Protein AF-A0A439JSC9-F1 (afdb_monomer)

Mean predicted aligned error: 15.05 Å

Solvent-accessible surface area (backbone atoms only — not comparable to full-atom values): 12374 Å² total; per-residue (Å²): 131,92,82,65,60,93,61,86,60,67,57,72,60,51,51,52,53,50,50,54,49,50,68,74,64,67,55,73,53,54,88,53,59,63,66,48,77,46,79,46,92,57,38,80,46,77,46,72,47,80,39,59,74,68,88,89,55,82,79,89,65,87,84,79,78,73,90,64,83,81,71,81,79,55,61,23,58,53,51,31,50,52,48,55,58,56,64,68,70,52,79,91,66,95,56,58,34,71,45,78,46,70,46,87,77,78,74,57,86,44,43,69,64,46,53,51,30,49,48,25,15,32,48,11,47,77,43,78,46,76,47,72,47,97,87,71,50,74,47,78,44,81,41,65,40,96,69,18,52,43,28,44,94,93,54,69,35,64,32,75,38,6,29,41,33,41,29,47,39,79,50,76,77,49,49,75,39,80,48,27,45,51,42,54,46,74,39,94,68,24,79,36,58,58,62,91,77,75,56,102,54,70,110

pLDDT: mean 78.58, std 15.67, range [31.52, 96.75]

Sequence (203 aa):
METYGQSSPNLGKLCKDIETWAAASQQDDPEVTPTKVFEVDDWKIEIGLIGGFKTDVLVERSIGGAMGDVRIVSAETKIREALKKKGSRYGAFTAPYVIVVVDCSDELTGGERNAESLLDAAFGTIVTEVTTYESGERSIADKRVDNGYFGHPDTPRHRNVSAAILLPKPHLWDLRTDRWQPLLLKNPWATHPAPDDLLPLPG

Radius of gyration: 22.83 Å; Cα contacts (8 Å, |Δi|>4): 290; chains: 1; bounding box: 50×57×62 Å

Foldseek 3Di:
DQDADPDDFPVVVVVVVVVVVCVVPDDQDQVDWDWDWDDTDRDTDIDTDGHHPDPPDDPPDDPDDDPDDPPVPLLLVVLLVQCVVVLVPDDQDPAAAEAEAEDPPLSQPFDPVVVLSPCCNAANNWDWDWDQDPVRDTDTDIDGDQNHQQGDPVDGHSLSHFKYKYQSHPDPVQCVDNRRPIDIGTRPNHPHHDDPVNDPGDD

Structure (mmCIF, N/CA/C/O backbone):
data_AF-A0A439JSC9-F1
#
_entry.id   AF-A0A439JSC9-F1
#
loop_
_atom_site.group_PDB
_atom_site.id
_atom_site.type_symbol
_atom_site.label_atom_id
_atom_site.label_alt_id
_atom_site.label_comp_id
_atom_site.label_asym_id
_atom_site.label_entity_id
_atom_site.label_seq_id
_atom_site.pdbx_PDB_ins_code
_atom_site.Cartn_x
_atom_site.Cartn_y
_atom_site.Cartn_z
_atom_site.occupancy
_atom_site.B_iso_or_equiv
_atom_site.auth_seq_id
_atom_site.auth_comp_id
_atom_site.auth_asym_id
_atom_site.auth_atom_id
_atom_site.pdbx_PDB_model_num
ATOM 1 N N . MET A 1 1 ? 2.232 5.049 42.972 1.00 46.12 1 MET A N 1
ATOM 2 C CA . MET A 1 1 ? 1.930 4.551 41.618 1.00 46.12 1 MET A CA 1
ATOM 3 C C . MET A 1 1 ? 0.646 3.757 41.760 1.00 46.12 1 MET A C 1
ATOM 5 O O . MET A 1 1 ? 0.671 2.719 42.410 1.00 46.12 1 MET A O 1
ATOM 9 N N . GLU A 1 2 ? -0.483 4.331 41.348 1.00 48.44 2 GLU A N 1
ATOM 10 C CA . GLU A 1 2 ? -1.792 3.679 41.481 1.00 48.44 2 GLU A CA 1
ATOM 11 C C . GLU A 1 2 ? -1.801 2.410 40.627 1.00 48.44 2 GLU A C 1
ATOM 13 O O . GLU A 1 2 ? -1.394 2.428 39.466 1.00 48.44 2 GLU A O 1
ATOM 18 N N . THR A 1 3 ? -2.147 1.289 41.249 1.00 53.09 3 THR A N 1
ATOM 19 C CA . THR A 1 3 ? -2.163 -0.032 40.618 1.00 53.09 3 THR A CA 1
ATOM 20 C C . THR A 1 3 ? -3.612 -0.333 40.267 1.00 53.09 3 THR A C 1
ATOM 22 O O . THR A 1 3 ? -4.436 -0.431 41.169 1.00 53.09 3 THR A O 1
ATOM 25 N N . TYR A 1 4 ? -3.914 -0.434 38.976 1.00 64.06 4 TYR A N 1
ATOM 26 C CA . TYR A 1 4 ? -5.252 -0.724 38.461 1.00 64.06 4 TYR A CA 1
ATOM 27 C C . TYR A 1 4 ? -5.302 -2.166 37.933 1.00 64.06 4 TYR A C 1
ATOM 29 O O . TYR A 1 4 ? -4.288 -2.677 37.449 1.00 64.06 4 TYR A O 1
ATOM 37 N N . GLY A 1 5 ? -6.465 -2.813 38.001 1.00 65.81 5 GLY A N 1
ATOM 38 C CA . GLY A 1 5 ? -6.734 -4.093 37.337 1.00 65.81 5 GLY A CA 1
ATOM 39 C C . GLY A 1 5 ? -6.170 -5.361 37.988 1.00 65.81 5 GLY A C 1
ATOM 40 O O . GLY A 1 5 ? -5.785 -6.296 37.288 1.00 65.81 5 GLY A O 1
ATOM 41 N N . GLN A 1 6 ? -6.140 -5.434 39.317 1.00 67.94 6 GLN A N 1
ATOM 42 C CA . GLN A 1 6 ? -5.809 -6.642 40.080 1.00 67.94 6 GLN A CA 1
ATOM 43 C C . GLN A 1 6 ? -6.874 -7.746 39.977 1.00 67.94 6 GLN A C 1
ATOM 45 O O . GLN A 1 6 ? -6.563 -8.916 40.201 1.00 67.94 6 GLN A O 1
ATOM 50 N N . SER A 1 7 ? -8.117 -7.407 39.624 1.00 72.81 7 SER A N 1
ATOM 51 C CA . SER A 1 7 ? -9.201 -8.375 39.404 1.00 72.81 7 SER A CA 1
ATOM 52 C C . SER A 1 7 ? -10.119 -7.932 38.269 1.00 72.81 7 SER A C 1
ATOM 54 O O . SER A 1 7 ? -10.238 -6.742 38.032 1.00 72.81 7 SER A O 1
ATOM 56 N N . SER A 1 8 ? -10.765 -8.848 37.542 1.00 71.12 8 SER A N 1
ATOM 57 C CA . SER A 1 8 ? -11.719 -8.454 36.493 1.00 71.12 8 SER A CA 1
ATOM 58 C C . SER A 1 8 ? -12.959 -7.779 37.105 1.00 71.12 8 SER A C 1
ATOM 60 O O . SER A 1 8 ? -13.524 -8.341 38.048 1.00 71.12 8 SER A O 1
ATOM 62 N N . PRO A 1 9 ? -13.421 -6.631 36.569 1.00 78.31 9 PRO A N 1
ATOM 63 C CA . PRO A 1 9 ? -14.577 -5.929 37.112 1.00 78.31 9 PRO A CA 1
ATOM 64 C C . PRO A 1 9 ? -15.861 -6.703 36.801 1.00 78.31 9 PRO A C 1
ATOM 66 O O . PRO A 1 9 ? -15.888 -7.585 35.933 1.00 78.31 9 PRO A O 1
ATOM 69 N N . ASN A 1 10 ? -16.966 -6.354 37.463 1.00 82.88 10 ASN A N 1
ATOM 70 C CA . ASN A 1 10 ? -18.270 -6.919 37.111 1.00 82.88 10 ASN A CA 1
ATOM 71 C C . ASN A 1 10 ? -18.697 -6.473 35.698 1.00 82.88 10 ASN A C 1
ATOM 73 O O . ASN A 1 10 ? -19.305 -5.416 35.514 1.00 82.88 10 ASN A O 1
ATOM 77 N N . LEU A 1 11 ? -18.402 -7.318 34.708 1.00 78.50 11 LEU A N 1
ATOM 78 C CA . LEU A 1 11 ? -18.643 -7.042 33.291 1.00 78.50 11 LEU A CA 1
ATOM 79 C C . LEU A 1 11 ? -20.115 -6.758 32.988 1.00 78.50 11 LEU A C 1
ATOM 81 O O . LEU A 1 11 ? -20.407 -5.861 32.211 1.00 78.50 11 LEU A O 1
ATOM 85 N N . GLY A 1 12 ? -21.049 -7.469 33.627 1.00 78.94 12 GLY A N 1
ATOM 86 C CA . GLY A 1 12 ? -22.479 -7.262 33.388 1.00 78.94 12 GLY A CA 1
ATOM 87 C C . GLY A 1 12 ? -22.946 -5.866 33.803 1.00 78.94 12 GLY A C 1
ATOM 88 O O . GLY A 1 12 ? -23.720 -5.231 33.088 1.00 78.94 12 GLY A O 1
ATOM 89 N N . LYS A 1 13 ? -22.441 -5.362 34.935 1.00 82.44 13 LYS A N 1
ATOM 90 C CA . LYS A 1 13 ? -22.722 -3.995 35.392 1.00 82.44 13 LYS A CA 1
ATOM 91 C C . LYS A 1 13 ? -22.062 -2.961 34.479 1.00 82.44 13 LYS A C 1
ATOM 93 O O . LYS A 1 13 ? -22.735 -2.040 34.031 1.00 82.44 13 LYS A O 1
ATOM 98 N N . LEU A 1 14 ? -20.780 -3.155 34.165 1.00 81.12 14 LEU A N 1
ATOM 99 C CA . LEU A 1 14 ? -20.022 -2.260 33.293 1.00 81.12 14 LEU A CA 1
ATOM 100 C C . LEU A 1 14 ? -20.666 -2.147 31.901 1.00 81.12 14 LEU A C 1
ATOM 102 O O . LEU A 1 14 ? -20.919 -1.039 31.446 1.00 81.12 14 LEU A O 1
ATOM 106 N N . CYS A 1 15 ? -21.001 -3.266 31.251 1.00 82.44 15 CYS A N 1
ATOM 107 C CA . CYS A 1 15 ? -21.670 -3.262 29.947 1.00 82.44 15 CYS A CA 1
ATOM 108 C C . CYS A 1 15 ? -22.994 -2.497 29.991 1.00 82.44 15 CYS A C 1
ATOM 110 O O . CYS A 1 15 ? -23.232 -1.653 29.135 1.00 82.44 15 CYS A O 1
ATOM 112 N N . LYS A 1 16 ? -23.819 -2.720 31.020 1.00 84.94 16 LYS A N 1
ATOM 113 C CA . LYS A 1 16 ? -25.103 -2.025 31.166 1.00 84.94 16 LYS A CA 1
ATOM 114 C C . LYS A 1 16 ? -24.935 -0.510 31.316 1.00 84.94 16 LYS A C 1
ATOM 116 O O . LYS A 1 16 ? -25.706 0.256 30.735 1.00 84.94 16 LYS A O 1
ATOM 121 N N . ASP A 1 17 ? -23.933 -0.074 32.074 1.00 86.19 17 ASP A N 1
ATOM 122 C CA . ASP A 1 17 ? -23.635 1.347 32.268 1.00 86.19 17 ASP A CA 1
ATOM 123 C C . ASP A 1 17 ? -23.115 1.991 30.969 1.00 86.19 17 ASP A C 1
ATOM 125 O O . ASP A 1 17 ? -23.507 3.114 30.634 1.00 86.19 17 ASP A O 1
ATOM 129 N N . ILE A 1 18 ? -22.288 1.265 30.206 1.00 85.62 18 ILE A N 1
ATOM 130 C CA . ILE A 1 18 ? -21.788 1.691 28.890 1.00 85.62 18 ILE A CA 1
ATOM 131 C C . ILE A 1 18 ? -22.930 1.789 27.881 1.00 85.62 18 ILE A C 1
ATOM 133 O O . ILE A 1 18 ? -23.059 2.815 27.223 1.00 85.62 18 ILE A O 1
ATOM 137 N N . GLU A 1 19 ? -23.777 0.766 27.772 1.00 85.50 19 GLU A N 1
ATOM 138 C CA . GLU A 1 19 ? -24.927 0.740 26.860 1.00 85.50 19 GLU A CA 1
ATOM 139 C C . GLU A 1 19 ? -25.904 1.879 27.158 1.00 85.50 19 GLU A C 1
ATOM 141 O O . GLU A 1 19 ? -26.352 2.573 26.246 1.00 85.50 19 GLU A O 1
ATOM 146 N N . THR A 1 20 ? -26.185 2.124 28.442 1.00 87.94 20 THR A N 1
ATOM 147 C CA . THR A 1 20 ? -27.056 3.226 28.878 1.00 87.94 20 THR A CA 1
ATOM 148 C C . THR A 1 20 ? -26.470 4.579 28.483 1.00 87.94 20 THR A C 1
ATOM 150 O O . THR A 1 20 ? -27.181 5.445 27.973 1.00 87.94 20 THR A O 1
ATOM 153 N N . TRP A 1 21 ? -25.166 4.771 28.694 1.00 90.81 21 TRP A N 1
ATOM 154 C CA . TRP A 1 21 ? -24.483 5.991 28.273 1.00 90.81 21 TRP A CA 1
ATOM 155 C C . TRP A 1 21 ? -24.446 6.137 26.749 1.00 90.81 21 TRP A C 1
ATOM 157 O O . TRP A 1 21 ? -24.694 7.232 26.248 1.00 90.81 21 TRP A O 1
ATOM 167 N N . ALA A 1 22 ? -24.186 5.056 26.017 1.00 84.38 22 ALA A N 1
ATOM 168 C CA . ALA A 1 22 ? -24.111 5.073 24.564 1.00 84.38 22 ALA A CA 1
ATOM 169 C C . ALA A 1 22 ? -25.458 5.417 23.929 1.00 84.38 22 ALA A C 1
ATOM 171 O O . ALA A 1 22 ? -25.506 6.266 23.044 1.00 84.38 22 ALA A O 1
ATOM 172 N N . ALA A 1 23 ? -26.553 4.844 24.434 1.00 83.62 23 ALA A N 1
ATOM 173 C CA . ALA A 1 23 ? -27.906 5.184 24.004 1.00 83.62 23 ALA A CA 1
ATOM 174 C C . ALA A 1 23 ? -28.250 6.663 24.262 1.00 83.62 23 ALA A C 1
ATOM 176 O O . ALA A 1 23 ? -28.892 7.297 23.430 1.00 83.62 23 ALA A O 1
ATOM 177 N N . ALA A 1 24 ? -27.798 7.231 25.385 1.00 84.62 24 ALA A N 1
ATOM 178 C CA . ALA A 1 24 ? -28.020 8.641 25.712 1.00 84.62 24 ALA A CA 1
ATOM 179 C C . ALA A 1 24 ? -27.104 9.614 24.944 1.00 84.62 24 ALA A C 1
ATOM 181 O O . ALA A 1 24 ? -27.412 10.800 24.870 1.00 84.62 24 ALA A O 1
ATOM 182 N N . SER A 1 25 ? -25.986 9.130 24.398 1.00 82.25 25 SER A N 1
ATOM 183 C CA . SER A 1 25 ? -24.962 9.944 23.722 1.00 82.25 25 SER A CA 1
ATOM 184 C C . SER A 1 25 ? -25.001 9.800 22.197 1.00 82.25 25 SER A C 1
ATOM 186 O O . SER A 1 25 ? -24.038 10.164 21.524 1.00 82.25 25 SER A O 1
ATOM 188 N N . GLN A 1 26 ? -26.084 9.235 21.652 1.00 72.62 26 GLN A N 1
ATOM 189 C CA . GLN A 1 26 ? -26.272 9.093 20.210 1.00 72.62 26 GLN A CA 1
ATOM 190 C C . GLN A 1 26 ? -26.371 10.462 19.542 1.00 72.62 26 GLN A C 1
ATOM 192 O O . GLN A 1 26 ? -27.122 11.332 19.981 1.00 72.62 26 GLN A O 1
ATOM 197 N N . GLN A 1 27 ? -25.627 10.626 18.457 1.00 69.38 27 GLN A N 1
ATOM 198 C CA . GLN A 1 27 ? -25.675 11.805 17.608 1.00 69.38 27 GLN A CA 1
ATOM 199 C C . GLN A 1 27 ? -25.156 11.470 16.208 1.00 69.38 27 GLN A C 1
ATOM 201 O O . GLN A 1 27 ? -24.331 10.567 16.043 1.00 69.38 27 GLN A O 1
ATOM 206 N N . ASP A 1 28 ? -25.665 12.198 15.216 1.00 65.69 28 ASP A N 1
ATOM 207 C CA . ASP A 1 28 ? -25.440 11.912 13.795 1.00 65.69 28 ASP A CA 1
ATOM 208 C C . ASP A 1 28 ? -24.168 12.562 13.234 1.00 65.69 28 ASP A C 1
ATOM 210 O O . ASP A 1 28 ? -23.759 12.236 12.122 1.00 65.69 28 ASP A O 1
ATOM 214 N N . ASP A 1 29 ? -23.540 13.468 13.989 1.00 67.94 29 ASP A N 1
ATOM 215 C CA . ASP A 1 29 ? -22.329 14.172 13.572 1.00 67.94 29 ASP A CA 1
ATOM 216 C C . ASP A 1 29 ? -21.077 13.292 13.778 1.00 67.94 29 ASP A C 1
ATOM 218 O O . ASP A 1 29 ? -20.690 13.041 14.924 1.00 67.94 29 ASP A O 1
ATOM 222 N N . PRO A 1 30 ? -20.415 12.819 12.706 1.00 63.88 30 PRO A N 1
ATOM 223 C CA . PRO A 1 30 ? -19.217 11.989 12.816 1.00 63.88 30 PRO A CA 1
ATOM 224 C C . PRO A 1 30 ? -17.996 12.734 13.375 1.00 63.88 30 PRO A C 1
ATOM 226 O O . PRO A 1 30 ? -17.048 12.082 13.813 1.00 63.88 30 PRO A O 1
ATOM 229 N N . GLU A 1 31 ? -17.978 14.071 13.363 1.00 63.34 31 GLU A N 1
ATOM 230 C CA . GLU A 1 31 ? -16.851 14.860 13.883 1.00 63.34 31 GLU A CA 1
ATOM 231 C C . GLU A 1 31 ? -16.876 14.979 15.409 1.00 63.34 31 GLU A C 1
ATOM 233 O O . GLU A 1 31 ? -15.855 15.258 16.045 1.00 63.34 31 GLU A O 1
ATOM 238 N N . VAL A 1 32 ? -18.030 14.727 16.024 1.00 69.06 32 VAL A N 1
ATOM 239 C CA . VAL A 1 32 ? -18.181 14.761 17.474 1.00 69.06 32 VAL A CA 1
ATOM 240 C C . VAL A 1 32 ? -18.030 13.335 18.018 1.00 69.06 32 VAL A C 1
ATOM 242 O O . VAL A 1 32 ? -18.775 12.418 17.697 1.00 69.06 32 VAL A O 1
ATOM 245 N N . THR A 1 33 ? -17.008 13.127 18.847 1.00 76.31 33 THR A N 1
ATOM 246 C CA . THR A 1 33 ? -16.718 11.832 19.482 1.00 76.31 33 THR A CA 1
ATOM 247 C C . THR A 1 33 ? -16.937 11.969 20.985 1.00 76.31 33 THR A C 1
ATOM 249 O O . THR A 1 33 ? -16.004 12.355 21.696 1.00 76.31 33 THR A O 1
ATOM 252 N N . PRO A 1 34 ? -18.154 11.732 21.511 1.00 81.38 34 PRO A N 1
ATOM 253 C CA . PRO A 1 34 ? -18.376 11.823 22.943 1.00 81.38 34 PRO A CA 1
ATOM 254 C C . PRO A 1 34 ? -17.543 10.759 23.659 1.00 81.38 34 PRO A C 1
ATOM 256 O O . PRO A 1 34 ? -17.635 9.566 23.358 1.00 81.38 34 PRO A O 1
ATOM 259 N N . THR A 1 35 ? -16.728 11.204 24.613 1.00 80.00 35 THR A N 1
ATOM 260 C CA . THR A 1 35 ? -15.913 10.341 25.466 1.00 80.00 35 THR A CA 1
ATOM 261 C C . THR A 1 35 ? -16.444 10.333 26.893 1.00 80.00 35 THR A C 1
ATOM 263 O O . THR A 1 35 ? -16.984 11.325 27.392 1.00 80.00 35 THR A O 1
ATOM 266 N N . LYS A 1 36 ? -16.310 9.196 27.575 1.00 83.25 36 LYS A N 1
ATOM 267 C CA . LYS A 1 36 ? -16.623 9.068 28.996 1.00 83.25 36 LYS A CA 1
ATOM 268 C C . LYS A 1 36 ? -15.684 8.092 29.678 1.00 83.25 36 LYS A C 1
ATOM 270 O O . LYS A 1 36 ? -15.388 7.019 29.161 1.00 83.25 36 LYS A O 1
ATOM 275 N N . VAL A 1 37 ? -15.275 8.466 30.885 1.00 83.88 37 VAL A N 1
ATOM 276 C CA . VAL A 1 37 ? -14.523 7.604 31.790 1.00 83.88 37 VAL A CA 1
ATOM 277 C C . VAL A 1 37 ? -15.491 6.878 32.722 1.00 83.88 37 VAL A C 1
ATOM 279 O O . VAL A 1 37 ? -16.324 7.500 33.384 1.00 83.88 37 VAL A O 1
ATOM 282 N N . PHE A 1 38 ? -15.369 5.558 32.766 1.00 82.94 38 PHE A N 1
ATOM 283 C CA . PHE A 1 38 ? -16.067 4.654 33.666 1.00 82.94 38 PHE A CA 1
ATOM 284 C C . PHE A 1 38 ? -15.087 4.171 34.730 1.00 82.94 38 PHE A C 1
ATOM 286 O O . PHE A 1 38 ? -14.050 3.589 34.412 1.00 82.94 38 PHE A O 1
ATOM 293 N N . GLU A 1 39 ? -15.423 4.409 35.992 1.00 82.75 39 GLU A N 1
ATOM 294 C CA . GLU A 1 39 ? -14.677 3.890 37.137 1.00 82.75 39 GLU A CA 1
ATOM 295 C C . GLU A 1 39 ? -15.468 2.721 37.729 1.00 82.75 39 GLU A C 1
ATOM 297 O O . GLU A 1 39 ? -16.609 2.891 38.170 1.00 82.75 39 GLU A O 1
ATOM 302 N N . VAL A 1 40 ? -14.896 1.516 37.672 1.00 80.81 40 VAL A N 1
ATOM 303 C CA . VAL A 1 40 ? -15.524 0.288 38.178 1.00 80.81 40 VAL A CA 1
ATOM 304 C C . VAL A 1 40 ? -14.490 -0.514 38.947 1.00 80.81 40 VAL A C 1
ATOM 306 O O . VAL A 1 40 ? -13.503 -0.964 38.375 1.00 80.81 40 VAL A O 1
ATOM 309 N N . ASP A 1 41 ? -14.749 -0.715 40.237 1.00 80.75 41 ASP A N 1
ATOM 310 C CA . ASP A 1 41 ? -13.833 -1.374 41.167 1.00 80.75 41 ASP A CA 1
ATOM 311 C C . ASP A 1 41 ? -12.446 -0.698 41.140 1.00 80.75 41 ASP A C 1
ATOM 313 O O . ASP A 1 41 ? -12.333 0.484 41.460 1.00 80.75 41 ASP A O 1
ATOM 317 N N . ASP A 1 42 ? -11.402 -1.418 40.743 1.00 77.88 42 ASP A N 1
ATOM 318 C CA . ASP A 1 42 ? -10.038 -0.920 40.569 1.00 77.88 42 ASP A CA 1
ATOM 319 C C . ASP A 1 42 ? -9.683 -0.640 39.098 1.00 77.88 42 ASP A C 1
ATOM 321 O O . ASP A 1 42 ? -8.508 -0.650 38.726 1.00 77.88 42 ASP A O 1
ATOM 325 N N . TRP A 1 43 ? -10.686 -0.398 38.249 1.00 74.56 43 TRP A N 1
ATOM 326 C CA . TRP A 1 43 ? -10.522 -0.056 36.837 1.00 74.56 43 TRP A CA 1
ATOM 327 C C . TRP A 1 43 ? -10.970 1.362 36.538 1.00 74.56 43 TRP A C 1
ATOM 329 O O . TRP A 1 43 ? -11.993 1.842 37.028 1.00 74.56 43 TRP A O 1
ATOM 339 N N . LYS A 1 44 ? -10.233 1.984 35.621 1.00 79.00 44 LYS A N 1
ATOM 340 C CA . LYS A 1 44 ? -10.593 3.238 34.977 1.00 79.00 44 LYS A CA 1
ATOM 341 C C . LYS A 1 44 ? -10.573 3.023 33.470 1.00 79.00 44 LYS A C 1
ATOM 343 O O . LYS A 1 44 ? -9.522 2.749 32.899 1.00 79.00 44 LYS A O 1
ATOM 348 N N . ILE A 1 45 ? -11.742 3.086 32.846 1.00 76.31 45 ILE A N 1
ATOM 349 C CA . ILE A 1 45 ? -11.952 2.729 31.441 1.00 76.31 45 ILE A CA 1
ATOM 350 C C . ILE A 1 45 ? -12.490 3.955 30.716 1.00 76.31 45 ILE A C 1
ATOM 352 O O . ILE A 1 45 ? -13.587 4.414 31.014 1.00 76.31 45 ILE A O 1
ATOM 356 N N . GLU A 1 46 ? -11.734 4.493 29.765 1.00 79.00 46 GLU A N 1
ATOM 357 C CA . GLU A 1 46 ? -12.213 5.560 28.887 1.00 79.00 46 GLU A CA 1
ATOM 358 C C . GLU A 1 46 ? -12.802 4.963 27.608 1.00 79.00 46 GLU A C 1
ATOM 360 O O . GLU A 1 46 ? -12.190 4.106 26.972 1.00 79.00 46 GLU A O 1
ATOM 365 N N . ILE A 1 47 ? -14.000 5.409 27.236 1.00 79.44 47 ILE A N 1
ATOM 366 C CA . ILE A 1 47 ? -14.695 4.978 26.023 1.00 79.44 47 ILE A CA 1
ATOM 367 C C . ILE A 1 47 ? -15.055 6.210 25.208 1.00 79.44 47 ILE A C 1
ATOM 369 O O . ILE A 1 47 ? -15.656 7.138 25.740 1.00 79.44 47 ILE A O 1
ATOM 373 N N . GLY A 1 48 ? -14.719 6.195 23.918 1.00 79.81 48 GLY A N 1
ATOM 374 C CA . GLY A 1 48 ? -15.206 7.148 22.923 1.00 79.81 48 GLY A CA 1
ATOM 375 C C . GLY A 1 48 ? -16.210 6.487 21.984 1.00 79.81 48 GLY A C 1
ATOM 376 O O . GLY A 1 48 ? -15.999 5.350 21.561 1.00 79.81 48 GLY A O 1
ATOM 377 N N . LEU A 1 49 ? -17.298 7.183 21.661 1.00 77.19 49 LEU A N 1
ATOM 378 C CA . LEU A 1 49 ? -18.260 6.746 20.646 1.00 77.19 49 LEU A CA 1
ATOM 379 C C . LEU A 1 49 ? -17.989 7.480 19.343 1.00 77.19 49 LEU A C 1
ATOM 381 O O . LEU A 1 49 ? -17.923 8.703 19.330 1.00 77.19 49 LEU A O 1
ATOM 385 N N . ILE A 1 50 ? -17.886 6.733 18.251 1.00 70.25 50 ILE A N 1
ATOM 386 C CA . ILE A 1 50 ? -17.748 7.294 16.908 1.00 70.25 50 ILE A CA 1
ATOM 387 C C . ILE A 1 50 ? -19.088 7.087 16.197 1.00 70.25 50 ILE A C 1
ATOM 389 O O . ILE A 1 50 ? -19.497 5.946 15.968 1.00 70.25 50 ILE A O 1
ATOM 393 N N . GLY A 1 51 ? -19.792 8.187 15.923 1.00 63.44 51 GLY A N 1
ATOM 394 C CA . GLY A 1 51 ? -21.069 8.204 15.202 1.00 63.44 51 GLY A CA 1
ATOM 395 C C . GLY A 1 51 ? -20.899 8.353 13.685 1.00 63.44 51 GLY A C 1
ATOM 396 O O . GLY A 1 51 ? -19.788 8.501 13.185 1.00 63.44 51 GLY A O 1
ATOM 397 N N . GLY A 1 52 ? -22.016 8.324 12.950 1.00 55.12 52 GLY A N 1
ATOM 398 C CA . GLY A 1 52 ? -22.067 8.767 11.547 1.00 55.12 52 GLY A CA 1
ATOM 399 C C . GLY A 1 52 ? -21.918 7.700 10.453 1.00 55.12 52 GLY A C 1
ATOM 400 O O . GLY A 1 52 ? -21.751 8.048 9.285 1.00 55.12 52 GLY A O 1
ATOM 401 N N . PHE A 1 53 ? -22.019 6.405 10.768 1.00 54.25 53 PHE A N 1
ATOM 402 C CA . PHE A 1 53 ? -22.053 5.364 9.734 1.00 54.25 53 PHE A CA 1
ATOM 403 C C . PHE A 1 53 ? -23.493 4.973 9.380 1.00 54.25 53 PHE A C 1
ATOM 405 O O . PHE A 1 53 ? -24.279 4.631 10.258 1.00 54.25 53 PHE A O 1
ATOM 412 N N . LYS A 1 54 ? -23.801 5.040 8.076 1.00 52.69 54 LYS A N 1
ATOM 413 C CA . LYS A 1 54 ? -24.972 4.493 7.361 1.00 52.69 54 LYS A CA 1
ATOM 414 C C . LYS A 1 54 ? -25.957 3.678 8.221 1.00 52.69 54 LYS A C 1
ATOM 416 O O . LYS A 1 54 ? -25.716 2.509 8.511 1.00 52.69 54 LYS A O 1
ATOM 421 N N . THR A 1 55 ? -27.093 4.284 8.569 1.00 55.53 55 THR A N 1
ATOM 422 C CA . THR A 1 55 ? -28.183 3.658 9.345 1.00 55.53 55 THR A CA 1
ATOM 423 C C . THR A 1 55 ? -28.994 2.627 8.549 1.00 55.53 55 THR A C 1
ATOM 425 O O . THR A 1 55 ? -29.761 1.861 9.127 1.00 55.53 55 THR A O 1
ATOM 428 N N . ASP A 1 56 ? -28.818 2.592 7.228 1.00 55.16 56 ASP A N 1
ATOM 429 C CA . ASP A 1 56 ? -29.429 1.656 6.281 1.00 55.16 56 ASP A CA 1
ATOM 430 C C . ASP A 1 56 ? -28.668 0.326 6.157 1.00 55.16 56 ASP A C 1
ATOM 432 O O . ASP A 1 56 ? -29.166 -0.623 5.549 1.00 55.16 56 ASP A O 1
ATOM 436 N N . VAL A 1 57 ? -27.475 0.229 6.748 1.00 52.12 57 VAL A N 1
ATOM 437 C CA . VAL A 1 57 ? -26.665 -0.989 6.731 1.00 52.12 57 VAL A CA 1
ATOM 438 C C . VAL A 1 57 ? -26.888 -1.762 8.025 1.00 52.12 57 VAL A C 1
ATOM 440 O O . VAL A 1 57 ? -26.552 -1.308 9.117 1.00 52.12 57 VAL A O 1
ATOM 443 N N . LEU A 1 58 ? -27.432 -2.973 7.898 1.00 47.91 58 LEU A N 1
ATOM 444 C CA . LEU A 1 58 ? -27.505 -3.929 8.998 1.00 47.91 58 LEU A CA 1
ATOM 445 C C . LEU A 1 58 ? -26.076 -4.249 9.458 1.00 47.91 58 LEU A C 1
ATOM 447 O O . LEU A 1 58 ? -25.289 -4.845 8.724 1.00 47.91 58 LEU A O 1
ATOM 451 N N . VAL A 1 59 ? -25.727 -3.820 10.670 1.00 51.81 59 VAL A N 1
ATOM 452 C CA . VAL A 1 59 ? -24.428 -4.115 11.277 1.00 51.81 59 VAL A CA 1
ATOM 453 C C . VAL A 1 59 ? -24.385 -5.613 11.592 1.00 51.81 59 VAL A C 1
ATOM 455 O O . VAL A 1 59 ? -24.886 -6.056 12.620 1.00 51.81 59 VAL A O 1
ATOM 458 N N . GLU A 1 60 ? -23.806 -6.414 10.695 1.00 44.66 60 GLU A N 1
ATOM 459 C CA . GLU A 1 60 ? -23.759 -7.882 10.830 1.00 44.66 60 GLU A CA 1
ATOM 460 C C . GLU A 1 60 ? -22.862 -8.366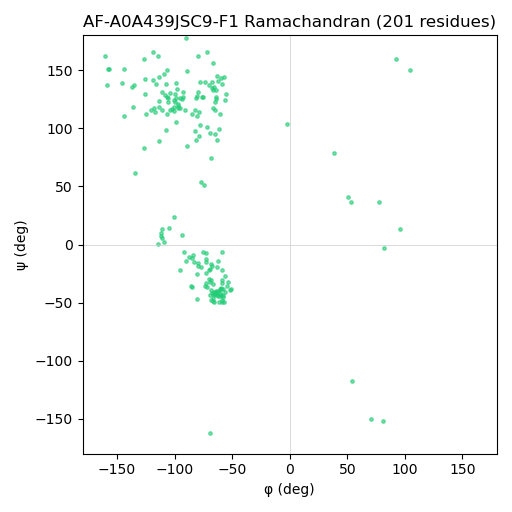 11.985 1.00 44.66 60 GLU A C 1
ATOM 462 O O . GLU A 1 60 ? -22.961 -9.517 12.410 1.00 44.66 60 GLU A O 1
ATOM 467 N N . ARG A 1 61 ? -21.973 -7.509 12.508 1.00 39.28 61 ARG A N 1
ATOM 468 C CA . ARG A 1 61 ? -21.104 -7.830 13.650 1.00 39.28 61 ARG A CA 1
ATOM 469 C C . ARG A 1 61 ? -20.581 -6.589 14.363 1.00 39.28 61 ARG A C 1
ATOM 471 O O . ARG A 1 61 ? -20.065 -5.671 13.730 1.00 39.28 61 ARG A O 1
ATOM 478 N N . SER A 1 62 ? -20.586 -6.624 15.691 1.00 43.12 62 SER A N 1
ATOM 479 C CA . SER A 1 62 ? -19.802 -5.708 16.520 1.00 43.12 62 SER A CA 1
ATOM 480 C C . SER A 1 62 ? -18.309 -5.966 16.286 1.00 43.12 62 SER A C 1
ATOM 482 O O . SER A 1 62 ? -17.831 -7.086 16.479 1.00 43.12 62 SER A O 1
ATOM 484 N N . ILE A 1 63 ? -17.542 -4.955 15.872 1.00 41.78 63 ILE A N 1
ATOM 485 C CA . ILE A 1 63 ? -16.074 -5.029 15.876 1.00 41.78 63 ILE A CA 1
ATOM 486 C C . ILE A 1 63 ? -15.607 -4.531 17.245 1.00 41.78 63 ILE A C 1
ATOM 488 O O . ILE A 1 63 ? -15.318 -3.356 17.434 1.00 41.78 63 ILE A O 1
ATOM 492 N N . GLY A 1 64 ? -15.589 -5.431 18.227 1.00 36.53 64 GLY A N 1
ATOM 493 C CA . GLY A 1 64 ? -14.941 -5.177 19.509 1.00 36.53 64 GLY A CA 1
ATOM 494 C C . GLY A 1 64 ? -13.431 -5.335 19.359 1.00 36.53 64 GLY A C 1
ATOM 495 O O . GLY A 1 64 ? -12.936 -6.458 19.299 1.00 36.53 64 GLY A O 1
ATOM 496 N N . GLY A 1 65 ? -12.698 -4.226 19.278 1.00 38.12 65 GLY A N 1
ATOM 497 C CA . GLY A 1 65 ? -11.256 -4.222 19.509 1.00 38.12 65 GLY A CA 1
ATOM 498 C C . GLY A 1 65 ? -11.003 -4.158 21.010 1.00 38.12 65 GLY A C 1
ATOM 499 O O . GLY A 1 65 ? -11.066 -3.081 21.593 1.00 38.12 65 GLY A O 1
ATOM 500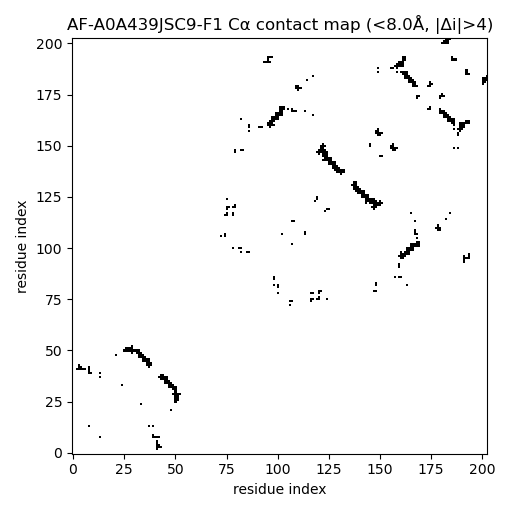 N N . ALA A 1 66 ? -10.754 -5.298 21.655 1.00 39.22 66 ALA A N 1
ATOM 501 C CA . ALA A 1 66 ? -10.225 -5.292 23.013 1.00 39.22 66 ALA A CA 1
ATOM 502 C C . ALA A 1 66 ? -8.818 -4.674 22.966 1.00 39.22 66 ALA A C 1
ATOM 504 O O . ALA A 1 66 ? -7.932 -5.216 22.307 1.00 39.22 66 ALA A O 1
ATOM 505 N N . MET A 1 67 ? -8.627 -3.526 23.623 1.00 36.88 67 MET A N 1
ATOM 506 C CA . MET A 1 67 ? -7.322 -2.883 23.810 1.00 36.88 67 MET A CA 1
ATOM 507 C C . MET A 1 67 ? -6.442 -3.733 24.744 1.00 36.88 67 MET A C 1
ATOM 509 O O . MET A 1 67 ? -6.247 -3.415 25.911 1.00 36.88 67 MET A O 1
ATOM 513 N N . GLY A 1 68 ? -5.929 -4.843 24.225 1.00 31.52 68 GLY A N 1
ATOM 514 C CA . GLY A 1 68 ? -4.711 -5.497 24.683 1.00 31.52 68 GLY A CA 1
ATOM 515 C C . GLY A 1 68 ? -3.748 -5.469 23.504 1.00 31.52 68 GLY A C 1
ATOM 516 O O . GLY A 1 68 ? -4.094 -5.984 22.447 1.00 31.52 68 GLY A O 1
ATOM 517 N N . ASP A 1 69 ? -2.614 -4.782 23.663 1.00 35.66 69 ASP A N 1
ATOM 518 C CA . ASP A 1 69 ? -1.593 -4.537 22.636 1.00 35.66 69 ASP A CA 1
ATOM 519 C C . ASP A 1 69 ? -2.161 -4.275 21.233 1.00 35.66 69 ASP A C 1
ATOM 521 O O . ASP A 1 69 ? -2.140 -5.131 20.346 1.00 35.66 69 ASP A O 1
ATOM 525 N N . VAL A 1 70 ? -2.639 -3.045 21.009 1.00 35.69 70 VAL A N 1
ATOM 526 C CA . VAL A 1 70 ? -2.946 -2.558 19.659 1.00 35.69 70 VAL A CA 1
ATOM 527 C C . VAL A 1 70 ? -1.645 -2.532 18.856 1.00 35.69 70 VAL A C 1
ATOM 529 O O . VAL A 1 70 ? -0.929 -1.534 18.792 1.00 35.69 70 VAL A O 1
ATOM 532 N N . ARG A 1 71 ? -1.340 -3.643 18.191 1.00 36.41 71 ARG A N 1
ATOM 533 C CA . ARG A 1 71 ? -0.497 -3.617 17.007 1.00 36.41 71 ARG A CA 1
ATOM 534 C C . ARG A 1 71 ? -1.354 -2.992 15.918 1.00 36.41 71 ARG A C 1
ATOM 536 O O . ARG A 1 71 ? -2.212 -3.661 15.352 1.00 36.41 71 ARG A O 1
ATOM 543 N N . ILE A 1 72 ? -1.143 -1.708 15.635 1.00 44.00 72 ILE A N 1
ATOM 544 C CA . ILE A 1 72 ? -1.661 -1.102 14.406 1.00 44.00 72 ILE A CA 1
ATOM 545 C C . ILE A 1 72 ? -0.995 -1.861 13.258 1.00 44.00 72 ILE A C 1
ATOM 547 O O . ILE A 1 72 ? 0.184 -1.670 12.952 1.00 44.00 72 ILE A O 1
ATOM 551 N N . VAL A 1 73 ? -1.727 -2.809 12.682 1.00 55.91 73 VAL A N 1
ATOM 552 C CA . VAL A 1 73 ? -1.277 -3.560 11.519 1.00 55.91 73 VAL A CA 1
ATOM 553 C C . VAL A 1 73 ? -1.495 -2.669 10.305 1.00 55.91 73 VAL A C 1
ATOM 555 O O . VAL A 1 73 ? -2.573 -2.617 9.728 1.00 55.91 73 VAL A O 1
ATOM 558 N N . SER A 1 74 ? -0.449 -1.931 9.950 1.00 72.62 74 SER A N 1
ATOM 559 C CA . SER A 1 74 ? -0.358 -1.193 8.692 1.00 72.62 74 SER A CA 1
ATOM 560 C C . SER A 1 74 ? 0.082 -2.175 7.601 1.00 72.62 74 SER A C 1
ATOM 562 O O . SER A 1 74 ? 1.278 -2.435 7.408 1.00 72.62 74 SER A O 1
ATOM 564 N N . ALA A 1 75 ? -0.897 -2.806 6.948 1.00 84.12 75 ALA A N 1
ATOM 565 C CA . ALA A 1 75 ? -0.671 -3.791 5.891 1.00 84.12 75 ALA A CA 1
ATOM 566 C C . ALA A 1 75 ? 0.182 -3.204 4.755 1.00 84.12 75 ALA A C 1
ATOM 568 O O . ALA A 1 75 ? 1.130 -3.835 4.285 1.00 84.12 75 ALA A O 1
ATOM 569 N N . GLU A 1 76 ? -0.080 -1.954 4.381 1.00 86.31 76 GLU A N 1
ATOM 570 C CA . GLU A 1 76 ? 0.675 -1.188 3.396 1.00 86.31 76 GLU A CA 1
ATOM 571 C C . GLU A 1 76 ? 2.150 -1.027 3.785 1.00 86.31 76 GLU A C 1
ATOM 573 O O . GLU A 1 76 ? 3.034 -1.158 2.934 1.00 86.31 76 GLU A O 1
ATOM 578 N N . THR A 1 77 ? 2.458 -0.826 5.073 1.00 88.56 77 THR A N 1
ATOM 579 C CA . THR A 1 77 ? 3.850 -0.739 5.545 1.00 88.56 77 THR A CA 1
ATOM 580 C C . THR A 1 77 ? 4.567 -2.071 5.372 1.00 88.56 77 THR A C 1
ATOM 582 O O . THR A 1 77 ? 5.682 -2.102 4.848 1.00 88.56 77 THR A O 1
ATOM 585 N N . LYS A 1 78 ? 3.920 -3.186 5.717 1.00 88.50 78 LYS A N 1
ATOM 586 C CA . LYS A 1 78 ? 4.510 -4.524 5.566 1.00 88.50 78 LYS A CA 1
ATOM 587 C C . LYS A 1 78 ? 4.695 -4.933 4.113 1.00 88.50 78 LYS A C 1
ATOM 589 O O . LYS A 1 78 ? 5.745 -5.472 3.758 1.00 88.50 78 LYS A O 1
ATOM 594 N N . ILE A 1 79 ? 3.716 -4.638 3.258 1.00 92.75 79 ILE A N 1
ATOM 595 C CA . ILE A 1 79 ? 3.834 -4.847 1.810 1.00 92.75 79 ILE A CA 1
ATOM 596 C C . ILE A 1 79 ? 5.025 -4.039 1.283 1.00 92.75 79 ILE A C 1
ATOM 598 O O . ILE A 1 79 ? 5.897 -4.585 0.606 1.00 92.75 79 ILE A O 1
ATOM 602 N N . ARG A 1 80 ? 5.129 -2.757 1.653 1.00 93.50 80 ARG A N 1
ATOM 603 C CA . ARG A 1 80 ? 6.234 -1.877 1.246 1.00 93.50 80 ARG A CA 1
ATOM 604 C C . ARG A 1 80 ? 7.595 -2.393 1.714 1.00 93.50 80 ARG A C 1
ATOM 606 O O . ARG A 1 80 ? 8.558 -2.360 0.948 1.00 93.50 80 ARG A O 1
ATOM 613 N N . GLU A 1 81 ? 7.701 -2.889 2.942 1.00 91.81 81 GLU A N 1
ATOM 614 C CA . GLU A 1 81 ? 8.921 -3.519 3.459 1.00 91.81 81 GLU A CA 1
ATOM 615 C C . GLU A 1 81 ? 9.290 -4.788 2.682 1.00 91.81 81 GLU A C 1
ATOM 617 O O . GLU A 1 81 ? 10.455 -4.969 2.313 1.00 91.81 81 GLU A O 1
ATOM 622 N N . ALA A 1 82 ? 8.309 -5.641 2.371 1.00 92.38 82 ALA A N 1
ATOM 623 C CA . ALA A 1 82 ? 8.519 -6.836 1.558 1.00 92.38 82 ALA A CA 1
ATOM 624 C C . ALA A 1 82 ? 9.037 -6.478 0.155 1.00 92.38 82 ALA A C 1
ATOM 626 O O . ALA A 1 82 ? 10.017 -7.075 -0.309 1.00 92.38 82 ALA A O 1
ATOM 627 N N . LEU A 1 83 ? 8.451 -5.458 -0.481 1.00 94.25 83 LEU A N 1
ATOM 628 C CA . LEU A 1 83 ? 8.899 -4.924 -1.769 1.00 94.25 83 LEU A CA 1
ATOM 629 C C . LEU A 1 83 ? 10.330 -4.379 -1.688 1.00 94.25 83 LEU A C 1
ATOM 631 O O . LEU A 1 83 ? 11.180 -4.785 -2.479 1.00 94.25 83 LEU A O 1
ATOM 635 N N . LYS A 1 84 ? 10.653 -3.542 -0.693 1.00 93.56 84 LYS A N 1
ATOM 636 C CA . LYS A 1 84 ? 12.016 -3.010 -0.483 1.00 93.56 84 LYS A CA 1
ATOM 637 C C . LYS A 1 84 ? 13.046 -4.118 -0.292 1.00 93.56 84 LYS A C 1
ATOM 639 O O . LYS A 1 84 ? 14.118 -4.085 -0.904 1.00 93.56 84 LYS A O 1
ATOM 644 N N . LYS A 1 85 ? 12.710 -5.133 0.507 1.00 91.94 85 LYS A N 1
ATOM 645 C CA . LYS A 1 85 ? 13.585 -6.275 0.791 1.00 91.94 85 LYS A CA 1
ATOM 646 C C . LYS A 1 85 ? 13.839 -7.134 -0.446 1.00 91.94 85 LYS A C 1
ATOM 648 O O . LYS A 1 85 ? 14.955 -7.605 -0.636 1.00 91.94 85 LYS A O 1
ATOM 653 N N . LYS A 1 86 ? 12.824 -7.382 -1.278 1.00 90.69 86 LYS A N 1
ATOM 654 C CA . LYS A 1 86 ? 12.950 -8.240 -2.471 1.00 90.69 86 LYS A CA 1
ATOM 655 C C . LYS A 1 86 ? 13.482 -7.487 -3.683 1.00 90.69 86 LYS A C 1
ATOM 657 O O . LYS A 1 86 ? 14.274 -8.041 -4.439 1.00 90.69 86 LYS A O 1
ATOM 662 N N . GLY A 1 87 ? 13.098 -6.231 -3.857 1.00 88.00 87 GLY A N 1
ATOM 663 C CA . GLY A 1 87 ? 13.494 -5.422 -5.003 1.00 88.00 87 GLY A CA 1
ATOM 664 C C . GLY A 1 87 ? 14.949 -4.973 -4.992 1.00 88.00 87 GLY A C 1
ATOM 665 O O . GLY A 1 87 ? 15.509 -4.735 -6.055 1.00 88.00 87 GLY A O 1
ATOM 666 N N . SER A 1 88 ? 15.571 -4.901 -3.811 1.00 83.56 88 SER A N 1
ATOM 667 C CA . SER A 1 88 ? 17.011 -4.635 -3.657 1.00 83.56 88 SER A CA 1
ATOM 668 C C . SER A 1 88 ? 17.872 -5.901 -3.646 1.00 83.5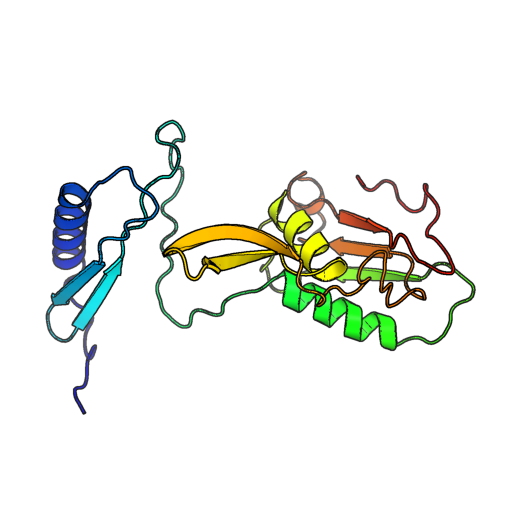6 88 SER A C 1
ATOM 670 O O . SER A 1 88 ? 19.088 -5.822 -3.786 1.00 83.56 88 SER A O 1
ATOM 672 N N . ARG A 1 89 ? 17.259 -7.081 -3.476 1.00 84.44 89 ARG A N 1
ATOM 673 C CA . ARG A 1 89 ? 17.984 -8.348 -3.302 1.00 84.44 89 ARG A CA 1
ATOM 674 C C . ARG A 1 89 ? 18.683 -8.821 -4.570 1.00 84.44 89 ARG A C 1
ATOM 676 O O . ARG A 1 89 ? 19.679 -9.536 -4.488 1.00 84.44 89 ARG A O 1
ATOM 683 N N . TYR A 1 90 ? 18.126 -8.477 -5.719 1.00 76.25 90 TYR A N 1
ATOM 684 C CA . TYR A 1 90 ? 18.612 -8.928 -7.008 1.00 76.25 90 TYR A CA 1
ATOM 685 C C . TYR A 1 90 ? 19.038 -7.708 -7.821 1.00 76.25 90 TYR A C 1
ATOM 687 O O . TYR A 1 90 ? 18.418 -6.650 -7.723 1.00 76.25 90 TYR A O 1
ATOM 695 N N . GLY A 1 91 ? 20.136 -7.851 -8.565 1.00 73.31 91 GLY A N 1
ATOM 696 C CA . GLY A 1 91 ? 20.693 -6.776 -9.381 1.00 73.31 91 GLY A CA 1
ATOM 697 C C . GLY A 1 91 ? 19.814 -6.419 -10.582 1.00 73.31 91 GLY A C 1
ATOM 698 O O . GLY A 1 91 ? 18.633 -6.755 -10.652 1.00 73.31 91 GLY A O 1
ATOM 699 N N . ALA A 1 92 ? 20.406 -5.733 -11.556 1.00 79.19 92 ALA A N 1
ATOM 700 C CA . ALA A 1 92 ? 19.705 -5.393 -12.786 1.00 79.19 92 ALA A CA 1
ATOM 701 C C . ALA A 1 92 ? 19.391 -6.661 -13.597 1.00 79.19 92 ALA A C 1
ATOM 703 O O . ALA A 1 92 ? 20.298 -7.371 -14.033 1.00 79.19 92 ALA A O 1
ATOM 704 N N . PHE A 1 93 ? 18.103 -6.930 -13.800 1.00 83.25 93 PHE A N 1
ATOM 705 C CA . PHE A 1 93 ? 17.635 -7.937 -14.744 1.00 83.25 93 PHE A CA 1
ATOM 706 C C . PHE A 1 93 ? 17.435 -7.315 -16.120 1.00 83.25 93 PHE A C 1
ATOM 708 O O . PHE A 1 93 ? 17.072 -6.149 -16.228 1.00 83.25 93 PHE A O 1
ATOM 715 N N . THR A 1 94 ? 17.627 -8.119 -17.162 1.00 88.88 94 THR A N 1
ATOM 716 C CA . THR A 1 94 ? 17.280 -7.774 -18.550 1.00 88.88 94 THR A CA 1
ATOM 717 C C . THR A 1 94 ? 15.865 -8.219 -18.936 1.00 88.88 94 THR A C 1
ATOM 719 O O . THR A 1 94 ? 15.396 -7.908 -20.028 1.00 88.88 94 THR A O 1
ATOM 722 N N . ALA A 1 95 ? 15.192 -8.958 -18.052 1.00 90.75 95 ALA A N 1
ATOM 723 C CA . ALA A 1 95 ? 13.831 -9.455 -18.210 1.00 90.75 95 ALA A CA 1
ATOM 724 C C . ALA A 1 95 ? 12.898 -8.801 -17.173 1.00 90.75 95 ALA A C 1
ATOM 726 O O . ALA A 1 95 ? 13.390 -8.283 -16.164 1.00 90.75 95 ALA A O 1
ATOM 727 N N . PRO A 1 96 ? 11.566 -8.837 -17.380 1.00 92.81 96 PRO A N 1
ATOM 728 C CA . PRO A 1 96 ? 10.617 -8.338 -16.394 1.00 92.81 96 PRO A CA 1
ATOM 729 C C . PRO A 1 96 ? 10.802 -9.011 -15.030 1.00 92.81 96 PRO A C 1
ATOM 731 O O . PRO A 1 96 ? 10.845 -10.238 -14.930 1.00 92.81 96 PRO A O 1
ATOM 734 N N . TYR A 1 97 ? 10.894 -8.206 -13.973 1.00 93.38 97 TYR A N 1
ATOM 735 C CA . TYR A 1 97 ? 11.068 -8.674 -12.605 1.00 93.38 97 TYR A CA 1
ATOM 736 C C . TYR A 1 97 ? 9.809 -8.419 -11.781 1.00 93.38 97 TYR A C 1
ATOM 738 O O . TYR A 1 97 ? 9.424 -7.278 -11.528 1.00 93.38 97 TYR A O 1
ATOM 746 N N . VAL A 1 98 ? 9.174 -9.499 -11.337 1.00 93.38 98 VAL A N 1
ATOM 747 C CA . VAL A 1 98 ? 7.924 -9.460 -10.579 1.00 93.38 98 VAL A CA 1
ATOM 748 C C . VAL A 1 98 ? 8.185 -9.895 -9.147 1.00 93.38 98 VAL A C 1
ATOM 750 O O . VAL A 1 98 ? 8.798 -10.937 -8.907 1.00 93.38 98 VAL A O 1
ATOM 753 N N . ILE A 1 99 ? 7.700 -9.110 -8.188 1.00 94.81 99 ILE A N 1
ATOM 754 C CA . ILE A 1 99 ? 7.777 -9.455 -6.769 1.00 94.81 99 ILE A CA 1
ATOM 755 C C . ILE A 1 99 ? 6.429 -9.998 -6.321 1.00 94.81 99 ILE A C 1
ATOM 757 O O . ILE A 1 99 ? 5.418 -9.314 -6.417 1.00 94.81 99 ILE A O 1
ATOM 761 N N . VAL A 1 100 ? 6.432 -11.205 -5.765 1.00 93.94 100 VAL A N 1
ATOM 762 C CA . VAL A 1 100 ? 5.252 -11.790 -5.129 1.00 93.94 100 VAL A CA 1
ATOM 763 C C . VAL A 1 100 ? 5.326 -11.561 -3.620 1.00 93.94 100 VAL A C 1
ATOM 765 O O . VAL A 1 100 ? 6.266 -12.016 -2.960 1.00 93.94 100 VAL A O 1
ATOM 768 N N . VAL A 1 101 ? 4.344 -10.843 -3.082 1.00 93.31 101 VAL A N 1
ATOM 769 C CA . VAL A 1 101 ? 4.142 -10.600 -1.653 1.00 93.31 101 VAL A CA 1
ATOM 770 C C . VAL A 1 101 ? 3.028 -11.521 -1.182 1.00 93.31 101 VAL A C 1
ATOM 772 O O . VAL A 1 101 ? 1.897 -11.415 -1.638 1.00 93.31 101 VAL A O 1
ATOM 775 N N . VAL A 1 102 ? 3.360 -12.438 -0.282 1.00 90.50 102 VAL A N 1
ATOM 776 C CA . VAL A 1 102 ? 2.409 -13.394 0.288 1.00 90.50 102 VAL A CA 1
ATOM 777 C C . VAL A 1 102 ? 2.144 -12.998 1.728 1.00 90.50 102 VAL A C 1
ATOM 779 O O . VAL A 1 102 ? 3.103 -12.826 2.487 1.00 90.50 102 VAL A O 1
ATOM 782 N N . ASP A 1 103 ? 0.875 -12.872 2.103 1.00 85.44 103 ASP A N 1
ATOM 783 C CA . ASP A 1 103 ? 0.518 -12.730 3.509 1.00 85.44 103 ASP A CA 1
ATOM 784 C C . ASP A 1 103 ? 0.459 -14.102 4.186 1.00 85.44 103 ASP A C 1
ATOM 786 O O . ASP A 1 103 ? -0.341 -14.967 3.842 1.00 85.44 103 ASP A O 1
ATOM 790 N N . CYS A 1 104 ? 1.359 -14.296 5.145 1.00 78.62 104 CYS A N 1
ATOM 791 C CA . CYS A 1 104 ? 1.420 -15.487 5.990 1.00 78.62 104 CYS A CA 1
ATOM 792 C C . CYS A 1 104 ? 1.065 -15.169 7.451 1.00 78.62 104 CYS A C 1
ATOM 794 O O . CYS A 1 104 ? 1.307 -15.997 8.324 1.00 78.62 104 CYS A O 1
ATOM 796 N N . SER A 1 105 ? 0.619 -13.944 7.738 1.00 75.56 105 SER A N 1
ATOM 797 C CA . SER A 1 105 ? 0.302 -13.457 9.086 1.00 75.56 105 SER A CA 1
ATOM 798 C C . SER A 1 105 ? -1.201 -13.268 9.313 1.00 75.56 105 SER A C 1
ATOM 800 O O . SER A 1 105 ? -1.570 -12.839 10.401 1.00 75.56 105 SER A O 1
ATOM 802 N N . ASP A 1 106 ? -2.042 -13.600 8.323 1.00 74.38 106 ASP A N 1
ATOM 803 C CA . ASP A 1 106 ? -3.502 -13.409 8.341 1.00 74.38 106 ASP A CA 1
ATOM 804 C C . ASP A 1 106 ? -3.906 -11.960 8.678 1.00 74.38 106 ASP A C 1
ATOM 806 O O . ASP A 1 106 ? -4.882 -11.689 9.378 1.00 74.38 106 ASP A O 1
ATOM 810 N N . GLU A 1 107 ? -3.117 -11.007 8.187 1.00 73.00 107 GLU A N 1
ATOM 811 C CA . GLU A 1 107 ? -3.278 -9.580 8.457 1.00 73.00 107 GLU A CA 1
ATOM 812 C C . GLU A 1 107 ? -4.080 -8.866 7.369 1.00 73.00 107 GLU A C 1
ATOM 814 O O . GLU A 1 107 ? -4.673 -7.810 7.607 1.00 73.00 107 GLU A O 1
ATOM 819 N N . LEU A 1 108 ? -4.137 -9.449 6.175 1.00 80.00 108 LEU A N 1
ATOM 820 C CA . LEU A 1 108 ? -4.958 -8.972 5.081 1.00 80.00 108 LEU A CA 1
ATOM 821 C C . LEU A 1 108 ? -6.394 -9.443 5.251 1.00 80.00 108 LEU A C 1
ATOM 823 O O . LEU A 1 108 ? -6.705 -10.626 5.374 1.00 80.00 108 LEU A O 1
ATOM 827 N N . THR A 1 109 ? -7.304 -8.477 5.213 1.00 77.12 109 THR A N 1
ATOM 828 C CA . THR A 1 109 ? -8.721 -8.743 5.455 1.00 77.12 109 THR A CA 1
ATOM 829 C C . THR A 1 109 ? -9.459 -9.208 4.204 1.00 77.12 109 THR A C 1
ATOM 831 O O . THR A 1 109 ? -10.570 -9.713 4.339 1.00 77.12 109 THR A O 1
ATOM 834 N N . GLY A 1 110 ? -8.877 -9.121 3.004 1.00 77.62 110 GLY A N 1
ATOM 835 C CA . GLY A 1 110 ? -9.556 -9.536 1.771 1.00 77.62 110 GLY A CA 1
ATOM 836 C C . GLY A 1 110 ? -10.310 -8.394 1.080 1.00 77.62 110 GLY A C 1
ATOM 837 O O . GLY A 1 110 ? -10.676 -7.408 1.715 1.00 77.62 110 GLY A O 1
ATOM 838 N N . GLY A 1 111 ? -10.597 -8.560 -0.212 1.00 80.19 111 GLY A N 1
ATOM 839 C CA . GLY A 1 111 ? -11.408 -7.625 -0.999 1.00 80.19 111 GLY A CA 1
ATOM 840 C C . GLY A 1 111 ? -10.710 -6.289 -1.273 1.00 80.19 111 GLY A C 1
ATOM 841 O O . GLY A 1 111 ? -9.484 -6.226 -1.352 1.00 80.19 111 GLY A O 1
ATOM 842 N N . GLU A 1 112 ? -11.498 -5.221 -1.408 1.00 80.44 112 GLU A N 1
ATOM 843 C CA . GLU A 1 112 ? -11.035 -3.887 -1.832 1.00 80.44 112 GLU A CA 1
ATOM 844 C C . GLU A 1 112 ? -9.959 -3.287 -0.915 1.00 80.44 112 GLU A C 1
ATOM 846 O O . GLU A 1 112 ? -8.993 -2.701 -1.395 1.00 80.44 112 GLU A O 1
ATOM 851 N N . ARG A 1 113 ? -10.012 -3.575 0.390 1.00 81.75 113 ARG A N 1
ATOM 852 C CA . ARG A 1 113 ? -8.993 -3.133 1.360 1.00 81.75 113 ARG A CA 1
ATOM 853 C C . ARG A 1 113 ? -7.582 -3.616 1.032 1.00 81.75 113 ARG A C 1
ATOM 855 O O . ARG A 1 113 ? -6.601 -2.945 1.353 1.00 81.75 113 ARG A O 1
ATOM 862 N N . ASN A 1 114 ? -7.452 -4.784 0.403 1.00 86.56 114 ASN A N 1
ATOM 863 C CA . ASN A 1 114 ? -6.147 -5.284 -0.023 1.00 86.56 114 ASN A CA 1
ATOM 864 C C . ASN A 1 114 ? -5.624 -4.515 -1.236 1.00 86.56 114 ASN A C 1
ATOM 866 O O . ASN A 1 114 ? -4.417 -4.298 -1.335 1.00 86.56 114 ASN A O 1
ATOM 870 N N . ALA A 1 115 ? -6.519 -4.107 -2.140 1.00 88.06 115 ALA A N 1
ATOM 871 C CA . ALA A 1 115 ? -6.166 -3.273 -3.280 1.00 88.06 115 ALA A CA 1
ATOM 872 C C . ALA A 1 115 ? -5.718 -1.887 -2.804 1.00 88.06 115 ALA A C 1
ATOM 874 O O . ALA A 1 115 ? -4.644 -1.440 -3.194 1.00 88.06 115 ALA A O 1
ATOM 875 N N . GLU A 1 116 ? -6.455 -1.267 -1.881 1.00 89.69 116 GLU A N 1
ATOM 876 C CA . GLU A 1 116 ? -6.066 -0.005 -1.235 1.00 89.69 116 GLU A CA 1
ATOM 877 C C . GLU A 1 116 ? -4.697 -0.120 -0.550 1.00 89.69 116 GLU A C 1
ATOM 879 O O . GLU A 1 116 ? -3.792 0.664 -0.828 1.00 89.69 116 GLU A O 1
ATOM 884 N N . SER A 1 117 ? -4.493 -1.165 0.261 1.00 90.88 117 SER A N 1
ATOM 885 C CA . SER A 1 117 ? -3.211 -1.411 0.940 1.00 90.88 117 SER A CA 1
ATOM 886 C C . SER A 1 117 ? -2.051 -1.594 -0.048 1.00 90.88 117 SER A C 1
ATOM 888 O O . SER A 1 117 ? -0.933 -1.135 0.199 1.00 90.88 117 SER A O 1
ATOM 890 N N . LEU A 1 118 ? -2.299 -2.258 -1.183 1.00 93.94 118 LEU A N 1
ATOM 891 C CA . LEU A 1 118 ? -1.313 -2.441 -2.248 1.00 93.94 118 LEU A CA 1
ATOM 892 C C . LEU A 1 118 ? -1.002 -1.119 -2.965 1.00 93.94 118 LEU A C 1
ATOM 894 O O . LEU A 1 118 ? 0.171 -0.817 -3.200 1.00 93.94 118 LEU A O 1
ATOM 898 N N . LEU A 1 119 ? -2.024 -0.317 -3.272 1.00 94.06 119 LEU A N 1
ATOM 899 C CA . LEU A 1 119 ? -1.875 1.008 -3.876 1.00 94.06 119 LEU A CA 1
ATOM 900 C C . LEU A 1 119 ? -1.114 1.960 -2.950 1.00 94.06 119 LEU A C 1
ATOM 902 O O . LEU A 1 119 ? -0.234 2.688 -3.402 1.00 94.06 119 LEU A O 1
ATOM 906 N N . ASP A 1 120 ? -1.382 1.935 -1.651 1.00 93.56 120 ASP A N 1
ATOM 907 C CA . ASP A 1 120 ? -0.702 2.775 -0.660 1.00 93.56 120 ASP A CA 1
ATOM 908 C C . ASP A 1 120 ? 0.736 2.327 -0.390 1.00 93.56 120 ASP A C 1
ATOM 910 O O . ASP A 1 120 ? 1.642 3.148 -0.194 1.00 93.56 120 ASP A O 1
ATOM 914 N N . ALA A 1 121 ? 1.004 1.024 -0.462 1.00 94.94 121 ALA A N 1
ATOM 915 C CA . ALA A 1 121 ? 2.369 0.515 -0.436 1.00 94.94 121 ALA A CA 1
ATOM 916 C C . ALA A 1 121 ? 3.165 0.978 -1.669 1.00 94.94 121 ALA A C 1
ATOM 918 O O . ALA A 1 121 ? 4.333 1.364 -1.546 1.00 94.94 121 ALA A O 1
ATOM 919 N N . ALA A 1 122 ? 2.539 0.953 -2.850 1.00 96.19 122 ALA A N 1
ATOM 920 C CA . ALA A 1 122 ? 3.181 1.229 -4.131 1.00 96.19 122 ALA A CA 1
ATOM 921 C C . ALA A 1 122 ? 3.338 2.723 -4.437 1.00 96.19 122 ALA A C 1
ATOM 923 O O . ALA A 1 122 ? 4.431 3.150 -4.803 1.00 96.19 122 ALA A O 1
ATOM 924 N N . PHE A 1 123 ? 2.290 3.518 -4.254 1.00 95.62 123 PHE A N 1
ATOM 925 C CA . PHE A 1 123 ? 2.243 4.931 -4.647 1.00 95.62 123 PHE A CA 1
ATOM 926 C C . PHE A 1 123 ? 2.141 5.886 -3.458 1.00 95.62 123 PHE A C 1
ATOM 928 O O . PHE A 1 123 ? 2.124 7.095 -3.643 1.00 95.62 123 PHE A O 1
ATOM 935 N N . GLY A 1 124 ? 2.108 5.354 -2.239 1.00 92.94 124 GLY A N 1
ATOM 936 C CA . GLY A 1 124 ? 2.241 6.122 -1.009 1.00 92.94 124 GLY A CA 1
ATOM 937 C C . GLY A 1 124 ? 0.932 6.321 -0.257 1.00 92.94 124 GLY A C 1
ATOM 938 O O . GLY A 1 124 ? -0.134 6.341 -0.850 1.00 92.94 124 GLY A O 1
ATOM 939 N N . THR A 1 125 ? 1.002 6.433 1.062 1.00 89.06 125 THR A N 1
ATOM 940 C CA . THR A 1 125 ? -0.177 6.462 1.941 1.00 89.06 125 THR A CA 1
ATOM 941 C C . THR A 1 125 ? -0.992 7.741 1.739 1.00 89.06 125 THR A C 1
ATOM 943 O O . THR A 1 125 ? -0.410 8.828 1.689 1.00 89.06 125 THR A O 1
ATOM 946 N N . ILE A 1 126 ? -2.320 7.626 1.645 1.00 82.44 126 ILE A N 1
ATOM 947 C CA . ILE A 1 126 ? -3.221 8.788 1.661 1.00 82.44 126 ILE A CA 1
ATOM 948 C C . ILE A 1 126 ? -3.335 9.305 3.099 1.00 82.44 126 ILE A C 1
ATOM 950 O O . ILE A 1 126 ? -3.625 8.546 4.021 1.00 82.44 126 ILE A O 1
ATOM 954 N N . VAL A 1 127 ? -3.091 10.598 3.291 1.00 78.81 127 VAL A N 1
ATOM 955 C CA . VAL A 1 127 ? -3.289 11.305 4.558 1.00 78.81 127 VAL A CA 1
ATOM 956 C C . VAL A 1 127 ? -4.186 12.510 4.330 1.00 78.81 127 VAL A C 1
ATOM 958 O O . VAL A 1 127 ? -4.063 13.200 3.319 1.00 78.81 127 VAL A O 1
ATOM 961 N N . THR A 1 128 ? -5.057 12.784 5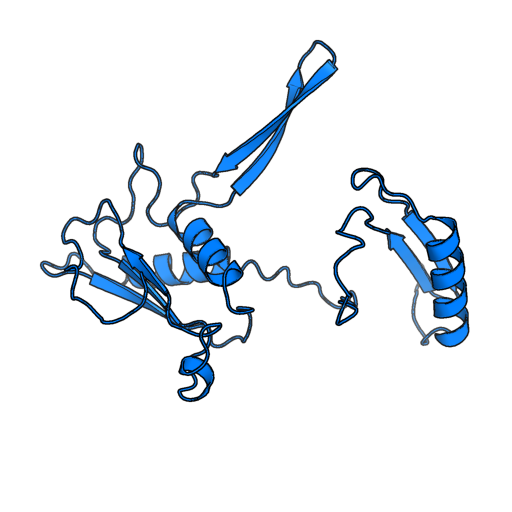.289 1.00 76.12 128 THR A N 1
ATOM 962 C CA . THR A 1 128 ? -5.884 13.987 5.283 1.00 76.12 128 THR A CA 1
ATOM 963 C C . THR A 1 128 ? -5.083 15.140 5.892 1.00 76.12 128 THR A C 1
ATOM 965 O O . THR A 1 128 ? -4.736 15.125 7.074 1.00 76.12 128 THR A O 1
ATOM 968 N N . GLU A 1 129 ? -4.739 16.130 5.071 1.00 68.25 129 GLU A N 1
ATOM 969 C CA . GLU A 1 129 ? -4.028 17.345 5.471 1.00 68.25 129 GLU A CA 1
ATOM 970 C C . GLU A 1 129 ? -5.065 18.411 5.844 1.00 68.25 129 GLU A C 1
ATOM 972 O O . GLU A 1 129 ? -5.850 18.857 5.007 1.00 68.25 129 GLU A O 1
ATOM 977 N N . VAL A 1 130 ? -5.077 18.815 7.117 1.00 76.38 130 VAL A N 1
ATOM 978 C CA . VAL A 1 130 ? -5.929 19.905 7.609 1.00 76.38 130 VAL A CA 1
ATOM 979 C C . VAL A 1 130 ? -5.086 21.170 7.689 1.00 76.38 130 VAL A C 1
ATOM 981 O O . VAL A 1 130 ? -4.252 21.325 8.582 1.00 76.38 130 VAL A O 1
ATOM 984 N N . THR A 1 131 ? -5.302 22.087 6.753 1.00 73.69 131 THR A N 1
ATOM 985 C CA . THR A 1 131 ? -4.640 23.395 6.734 1.00 73.69 131 THR A CA 1
ATOM 986 C C . THR A 1 131 ? -5.562 24.431 7.355 1.00 73.69 131 THR A C 1
ATOM 988 O O . THR A 1 131 ? -6.666 24.648 6.866 1.00 73.69 131 THR A O 1
ATOM 991 N N . THR A 1 132 ? -5.118 25.086 8.429 1.00 79.94 132 THR A N 1
ATOM 992 C CA . THR A 1 132 ? -5.836 26.233 9.006 1.00 79.94 132 THR A CA 1
ATOM 993 C C . THR A 1 132 ? -5.162 27.516 8.539 1.00 79.94 132 THR A C 1
ATOM 995 O O . THR A 1 132 ? -3.982 27.726 8.818 1.00 79.94 132 THR A O 1
ATOM 998 N N . TYR A 1 133 ? -5.894 28.354 7.811 1.00 78.38 133 TYR A N 1
ATOM 999 C CA . TYR A 1 133 ? -5.407 29.646 7.333 1.00 78.38 133 TYR A CA 1
ATOM 1000 C C . TYR A 1 133 ? -5.474 30.709 8.435 1.00 78.38 133 TYR A C 1
ATOM 1002 O O . TYR A 1 133 ? -6.215 30.575 9.409 1.00 78.38 133 TYR A O 1
ATOM 1010 N N . GLU A 1 134 ? -4.737 31.810 8.261 1.00 74.62 134 GLU A N 1
ATOM 1011 C CA . GLU A 1 134 ? -4.742 32.949 9.196 1.00 74.62 134 GLU A CA 1
ATOM 1012 C C . GLU A 1 134 ? -6.138 33.580 9.374 1.00 74.62 134 GLU A C 1
ATOM 1014 O O . GLU A 1 134 ? -6.415 34.186 10.405 1.00 74.62 134 GLU A O 1
ATOM 1019 N N . SER A 1 135 ? -7.042 33.389 8.406 1.00 80.06 135 SER A N 1
ATOM 1020 C CA . SER A 1 135 ? -8.454 33.794 8.471 1.00 80.06 135 SER A CA 1
ATOM 1021 C C . SER A 1 135 ? -9.315 32.932 9.408 1.00 80.06 135 SER A C 1
ATOM 1023 O O . SER A 1 135 ? -10.483 33.251 9.622 1.00 80.06 135 SER A O 1
ATOM 1025 N N . GLY A 1 136 ? -8.774 31.834 9.948 1.00 76.12 136 GLY A N 1
ATOM 1026 C CA . GLY A 1 136 ? -9.517 30.827 10.712 1.00 76.12 136 GLY A CA 1
ATOM 1027 C C . GLY A 1 136 ? -10.250 29.797 9.845 1.00 76.12 136 GLY A C 1
ATOM 1028 O O . GLY A 1 136 ? -10.836 28.857 10.381 1.00 76.12 136 GLY A O 1
ATOM 1029 N N . GLU A 1 137 ? -10.201 29.938 8.519 1.00 73.00 137 GLU A N 1
ATOM 1030 C CA . GLU A 1 137 ? -10.748 28.967 7.572 1.00 73.00 137 GLU A CA 1
ATOM 1031 C C . GLU A 1 137 ? -9.913 27.678 7.577 1.00 73.00 137 GLU A C 1
ATOM 1033 O O . GLU A 1 137 ? -8.680 27.720 7.604 1.00 73.00 137 GLU A O 1
ATOM 1038 N N . ARG A 1 138 ? -10.585 26.522 7.560 1.00 69.31 138 ARG A N 1
ATOM 1039 C CA . ARG A 1 138 ? -9.946 25.205 7.482 1.00 69.31 138 ARG A CA 1
ATOM 1040 C C . ARG A 1 138 ? -10.154 24.625 6.090 1.00 69.31 138 ARG A C 1
ATOM 1042 O O . ARG A 1 138 ? -11.288 24.503 5.644 1.00 69.31 138 ARG A O 1
ATOM 1049 N N . SER A 1 139 ? -9.068 24.229 5.440 1.00 70.69 139 SER A N 1
ATOM 1050 C CA . SER A 1 139 ? -9.096 23.391 4.244 1.00 70.69 139 SER A CA 1
ATOM 1051 C C . SER A 1 139 ? -8.700 21.972 4.621 1.00 70.69 139 SER A C 1
ATOM 1053 O O . SER A 1 139 ? -7.703 21.761 5.313 1.00 70.69 139 SER A O 1
ATOM 1055 N N . ILE A 1 140 ? -9.510 21.013 4.184 1.00 73.62 140 ILE A N 1
ATOM 1056 C CA . ILE A 1 140 ? -9.287 19.583 4.366 1.00 73.62 140 ILE A CA 1
ATOM 1057 C C . ILE A 1 140 ? -9.047 19.012 2.975 1.00 73.62 140 ILE A C 1
ATOM 1059 O O . ILE A 1 140 ? -9.913 19.116 2.106 1.00 73.62 140 ILE A O 1
ATOM 1063 N N . ALA A 1 141 ? -7.869 18.441 2.757 1.00 72.75 141 ALA A N 1
ATOM 1064 C CA . ALA A 1 141 ? -7.523 17.825 1.486 1.00 72.75 141 ALA A CA 1
ATOM 1065 C C . ALA A 1 141 ? -6.816 16.491 1.711 1.00 72.75 141 ALA A C 1
ATOM 1067 O O . ALA A 1 141 ? -5.899 16.392 2.525 1.00 72.75 141 ALA A O 1
ATOM 1068 N N . ASP A 1 142 ? -7.207 15.477 0.946 1.00 75.62 142 ASP A N 1
ATOM 1069 C CA . ASP A 1 142 ? -6.492 14.208 0.923 1.00 75.62 142 ASP A CA 1
ATOM 1070 C C . ASP A 1 142 ? -5.253 14.315 0.034 1.00 75.62 142 ASP A C 1
ATOM 1072 O O . ASP A 1 142 ? -5.302 14.782 -1.108 1.00 75.62 142 ASP A O 1
ATOM 1076 N N . LYS A 1 143 ? -4.118 13.863 0.562 1.00 80.81 143 LYS A N 1
ATOM 1077 C CA . LYS A 1 143 ? -2.811 13.949 -0.086 1.00 80.81 143 LYS A CA 1
ATOM 1078 C C . LYS A 1 143 ? -2.075 12.630 0.040 1.00 80.81 143 LYS A C 1
ATOM 1080 O O . LYS A 1 143 ? -2.036 12.031 1.110 1.00 80.81 143 LYS A O 1
ATOM 1085 N N . ARG A 1 144 ? -1.430 12.183 -1.039 1.00 84.19 144 ARG A N 1
ATOM 1086 C CA . ARG A 1 144 ? -0.496 11.053 -0.955 1.00 84.19 144 ARG A CA 1
ATOM 1087 C C . ARG A 1 144 ? 0.853 11.524 -0.434 1.00 84.19 144 ARG A C 1
ATOM 1089 O O . ARG A 1 144 ? 1.450 12.456 -0.969 1.00 84.19 144 ARG A O 1
ATOM 1096 N N . VAL A 1 145 ? 1.334 10.855 0.605 1.00 87.69 145 VAL A N 1
ATOM 1097 C CA . VAL A 1 145 ? 2.700 11.010 1.103 1.00 87.69 145 VAL A CA 1
ATOM 1098 C C . VAL A 1 145 ? 3.659 10.330 0.128 1.00 87.69 145 VAL A C 1
ATOM 1100 O O . VAL A 1 145 ? 3.398 9.214 -0.313 1.00 87.69 145 VAL A O 1
ATOM 1103 N N . ASP A 1 146 ? 4.813 10.945 -0.143 1.00 90.81 146 ASP A N 1
ATOM 1104 C CA . ASP A 1 146 ? 5.864 10.402 -1.022 1.00 90.81 146 ASP A CA 1
ATOM 1105 C C . ASP A 1 146 ? 6.674 9.256 -0.365 1.00 90.81 146 ASP A C 1
ATOM 1107 O O . ASP A 1 146 ? 7.908 9.246 -0.297 1.00 90.81 146 ASP A O 1
ATOM 1111 N N . ASN A 1 147 ? 5.966 8.259 0.167 1.00 92.38 147 ASN A N 1
ATOM 1112 C CA . ASN A 1 147 ? 6.527 7.056 0.781 1.00 92.38 147 ASN A CA 1
ATOM 1113 C C . ASN A 1 147 ? 6.259 5.780 -0.043 1.00 92.38 147 ASN A C 1
ATOM 1115 O O . ASN A 1 147 ? 6.614 4.686 0.403 1.00 92.38 147 ASN A O 1
ATOM 1119 N N . GLY A 1 148 ? 5.671 5.906 -1.237 1.00 95.25 148 GLY A N 1
ATOM 1120 C CA . GLY A 1 148 ? 5.394 4.793 -2.144 1.00 95.25 148 GLY A CA 1
ATOM 1121 C C . GLY A 1 148 ? 6.655 4.079 -2.637 1.00 95.25 148 GLY A C 1
ATOM 1122 O O . GLY A 1 148 ? 7.703 4.696 -2.853 1.00 95.25 148 GLY A O 1
ATOM 1123 N N . TYR A 1 149 ? 6.554 2.761 -2.824 1.00 96.69 149 TYR A N 1
ATOM 1124 C CA . TYR A 1 149 ? 7.623 1.943 -3.391 1.00 96.69 149 TYR A CA 1
ATOM 1125 C C . TYR A 1 149 ? 7.916 2.275 -4.864 1.00 96.69 149 TYR A C 1
ATOM 1127 O O . TYR A 1 149 ? 9.068 2.485 -5.212 1.00 96.69 149 TYR A O 1
ATOM 1135 N N . PHE A 1 150 ? 6.916 2.370 -5.738 1.00 96.75 150 PHE A N 1
ATOM 1136 C CA . PHE A 1 150 ? 7.124 2.806 -7.125 1.00 96.75 150 PHE A CA 1
ATOM 1137 C C . PHE A 1 150 ? 7.249 4.330 -7.252 1.00 96.75 150 PHE A C 1
ATOM 1139 O O . PHE A 1 150 ? 7.779 4.810 -8.249 1.00 96.75 150 PHE A O 1
ATOM 1146 N N . GLY A 1 151 ? 6.847 5.086 -6.227 1.00 94.69 151 GLY A N 1
ATOM 1147 C CA . GLY A 1 151 ? 6.925 6.548 -6.205 1.00 94.69 151 GLY A CA 1
ATOM 1148 C C . GLY A 1 151 ? 5.764 7.208 -6.948 1.00 94.69 151 GLY A C 1
ATOM 1149 O O . GLY A 1 151 ? 4.672 6.645 -7.029 1.00 94.69 151 GLY A O 1
ATOM 1150 N N . HIS A 1 152 ? 6.007 8.405 -7.474 1.00 91.38 152 HIS A N 1
ATOM 1151 C CA . HIS A 1 152 ? 5.026 9.222 -8.194 1.00 91.38 152 HIS A CA 1
ATOM 1152 C C . HIS A 1 152 ? 5.467 9.472 -9.642 1.00 91.38 152 HIS A C 1
ATOM 1154 O O . HIS A 1 152 ? 6.643 9.274 -9.951 1.00 91.38 152 HIS A O 1
ATOM 1160 N N . PRO A 1 153 ? 4.568 9.951 -10.528 1.00 90.44 153 PRO A N 1
ATOM 1161 C CA . PRO A 1 153 ? 4.933 10.308 -11.899 1.00 90.44 153 PRO A CA 1
ATOM 1162 C C . PRO A 1 153 ? 6.152 11.237 -11.996 1.00 90.44 153 PRO A C 1
ATOM 1164 O O . PRO A 1 153 ? 6.996 11.037 -12.866 1.00 90.44 153 PRO A O 1
ATOM 1167 N N . ASP A 1 154 ? 6.274 12.194 -11.072 1.00 91.12 154 ASP A N 1
ATOM 1168 C CA . ASP A 1 154 ? 7.377 13.164 -11.040 1.00 91.12 154 ASP A CA 1
ATOM 1169 C C . ASP A 1 154 ? 8.664 12.596 -10.420 1.00 91.12 154 ASP A C 1
ATOM 1171 O O . ASP A 1 154 ? 9.770 13.050 -10.716 1.00 91.12 154 ASP A O 1
ATOM 1175 N N . THR A 1 155 ? 8.537 11.587 -9.555 1.00 93.44 155 THR A N 1
ATOM 1176 C CA . THR A 1 155 ? 9.641 10.979 -8.799 1.00 93.44 155 THR A CA 1
ATOM 1177 C C . THR A 1 155 ? 9.566 9.444 -8.827 1.00 93.44 155 THR A C 1
ATOM 1179 O O . THR A 1 155 ? 9.442 8.802 -7.779 1.00 93.44 155 THR A O 1
ATOM 1182 N N . PRO A 1 156 ? 9.656 8.809 -10.013 1.00 95.19 156 PRO A N 1
ATOM 1183 C CA . PRO A 1 156 ? 9.525 7.363 -10.132 1.00 95.19 156 PRO A CA 1
ATOM 1184 C C . PRO A 1 156 ? 10.702 6.640 -9.466 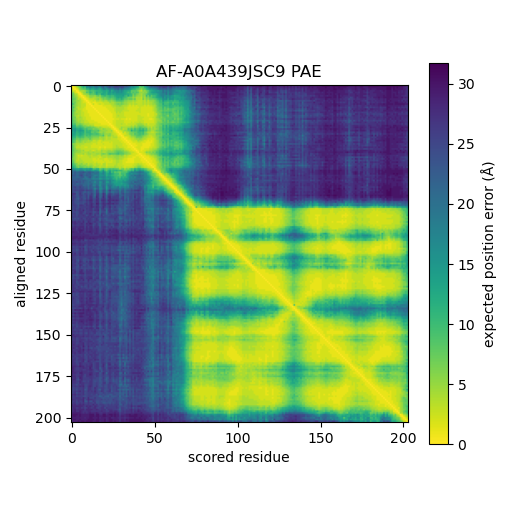1.00 95.19 156 PRO A C 1
ATOM 1186 O O . PRO A 1 156 ? 11.867 7.027 -9.596 1.00 95.19 156 PRO A O 1
ATOM 1189 N N . ARG A 1 157 ? 10.408 5.540 -8.772 1.00 95.00 157 ARG A N 1
ATOM 1190 C CA . ARG A 1 157 ? 11.354 4.732 -7.989 1.00 95.00 157 ARG A CA 1
ATOM 1191 C C . ARG A 1 157 ? 11.296 3.264 -8.405 1.00 95.00 157 ARG A C 1
ATOM 1193 O O . ARG A 1 157 ? 10.338 2.801 -9.016 1.00 95.00 157 ARG A O 1
ATOM 1200 N N . HIS A 1 158 ? 12.362 2.525 -8.083 1.00 94.25 158 HIS A N 1
ATOM 1201 C CA . HIS A 1 158 ? 12.429 1.064 -8.238 1.00 94.25 158 HIS A CA 1
ATOM 1202 C C . HIS A 1 158 ? 12.024 0.545 -9.635 1.00 94.25 158 HIS A C 1
ATOM 1204 O O . HIS A 1 158 ? 11.377 -0.489 -9.782 1.00 94.25 158 HIS A O 1
ATOM 1210 N N . ARG A 1 159 ? 12.462 1.256 -10.685 1.00 93.94 159 ARG A N 1
ATOM 1211 C CA . ARG A 1 159 ? 12.160 0.968 -12.102 1.00 93.94 159 ARG A CA 1
ATOM 1212 C C . ARG A 1 159 ? 12.675 -0.394 -12.589 1.00 93.94 159 ARG A C 1
ATOM 1214 O O . ARG A 1 159 ? 12.264 -0.868 -13.639 1.00 93.94 159 ARG A O 1
ATOM 1221 N N . ASN A 1 160 ? 13.566 -1.038 -11.838 1.00 92.94 160 ASN A N 1
ATOM 1222 C CA . ASN A 1 160 ? 14.012 -2.404 -12.107 1.00 92.94 160 ASN A CA 1
ATOM 1223 C C . ASN A 1 160 ? 12.946 -3.466 -11.782 1.00 92.94 160 ASN A C 1
ATOM 1225 O O . ASN A 1 160 ? 13.100 -4.606 -12.203 1.00 92.94 160 ASN A O 1
ATOM 1229 N N . VAL A 1 161 ? 11.900 -3.113 -11.028 1.00 95.00 161 VAL A N 1
ATOM 1230 C CA . VAL A 1 161 ? 10.765 -3.988 -10.715 1.00 95.00 161 VAL A CA 1
ATOM 1231 C C . VAL A 1 161 ? 9.609 -3.656 -11.650 1.00 95.00 161 VAL A C 1
ATOM 1233 O O . VAL A 1 161 ? 9.175 -2.510 -11.735 1.00 95.00 161 VAL A O 1
ATOM 1236 N N . SER A 1 162 ? 9.101 -4.672 -12.332 1.00 95.12 162 SER A N 1
ATOM 1237 C CA . SER A 1 162 ? 8.064 -4.572 -13.359 1.00 95.12 162 SER A CA 1
ATOM 1238 C C . SER A 1 162 ? 6.656 -4.603 -12.792 1.00 95.12 162 SER A C 1
ATOM 1240 O O . SER A 1 162 ? 5.767 -3.938 -13.317 1.00 95.12 162 SER A O 1
ATOM 1242 N N . ALA A 1 163 ? 6.441 -5.389 -11.740 1.00 95.06 163 ALA A N 1
ATOM 1243 C CA . ALA A 1 163 ? 5.148 -5.519 -11.085 1.00 95.06 163 ALA A CA 1
ATOM 1244 C C . ALA A 1 163 ? 5.289 -6.089 -9.668 1.00 95.06 163 ALA A C 1
ATOM 1246 O O . ALA A 1 163 ? 6.293 -6.722 -9.322 1.00 95.06 163 ALA A O 1
ATOM 1247 N N . ALA A 1 164 ? 4.245 -5.894 -8.873 1.00 95.50 164 ALA A N 1
ATOM 1248 C CA . ALA A 1 164 ? 4.020 -6.566 -7.606 1.00 95.50 164 ALA A CA 1
ATOM 1249 C C . ALA A 1 164 ? 2.755 -7.426 -7.709 1.00 95.50 164 ALA A C 1
ATOM 1251 O O . ALA A 1 164 ? 1.751 -6.979 -8.255 1.00 95.50 164 ALA A O 1
ATOM 1252 N N . ILE A 1 165 ? 2.794 -8.642 -7.171 1.00 93.88 165 ILE A N 1
ATOM 1253 C CA . ILE A 1 165 ? 1.608 -9.479 -6.984 1.00 93.88 165 ILE A CA 1
ATOM 1254 C C . ILE A 1 165 ? 1.387 -9.630 -5.486 1.00 93.88 165 ILE A C 1
ATOM 1256 O O . ILE A 1 165 ? 2.283 -10.100 -4.784 1.00 93.88 165 ILE A O 1
ATOM 1260 N N . LEU A 1 166 ? 0.210 -9.254 -4.999 1.00 92.56 166 LEU A N 1
ATOM 1261 C CA . LEU A 1 166 ? -0.216 -9.530 -3.633 1.00 92.56 166 LEU A CA 1
ATOM 1262 C C . LEU A 1 166 ? -1.023 -10.828 -3.619 1.00 92.56 166 LEU A C 1
ATOM 1264 O O . LEU A 1 166 ? -1.999 -10.949 -4.352 1.00 92.56 166 LEU A O 1
ATOM 1268 N N . LEU A 1 167 ? -0.627 -11.788 -2.785 1.00 91.81 167 LEU A N 1
ATOM 1269 C CA . LEU A 1 167 ? -1.395 -12.992 -2.473 1.00 91.81 167 LEU A CA 1
ATOM 1270 C C . LEU A 1 167 ? -1.941 -12.843 -1.052 1.00 91.81 167 LEU A C 1
ATOM 1272 O O . LEU A 1 167 ? -1.196 -13.097 -0.099 1.00 91.81 167 LEU A O 1
ATOM 1276 N N . PRO A 1 168 ? -3.215 -12.438 -0.897 1.00 86.31 168 PRO A N 1
ATOM 1277 C CA . PRO A 1 168 ? -3.762 -12.157 0.419 1.00 86.31 168 PRO A CA 1
ATOM 1278 C C . PRO A 1 168 ? -3.928 -13.378 1.305 1.00 86.31 168 PRO A C 1
ATOM 1280 O O . PRO A 1 168 ? -3.851 -13.272 2.520 1.00 86.31 168 PRO A O 1
ATOM 1283 N N . LYS A 1 169 ? -4.176 -14.536 0.691 1.00 86.69 169 LYS A N 1
ATOM 1284 C CA . LYS A 1 169 ? -4.281 -15.800 1.404 1.00 86.69 169 LYS A CA 1
ATOM 1285 C C . LYS A 1 169 ? -3.697 -16.918 0.539 1.00 86.69 169 LYS A C 1
ATOM 1287 O O . LYS A 1 169 ? -4.270 -17.237 -0.500 1.00 86.69 169 LYS A O 1
ATOM 1292 N N . PRO A 1 170 ? -2.546 -17.506 0.910 1.00 79.56 170 PRO A N 1
ATOM 1293 C CA . PRO A 1 170 ? -1.824 -18.443 0.044 1.00 79.56 170 PRO A CA 1
ATOM 1294 C C . PRO A 1 170 ? -2.459 -19.833 -0.041 1.00 79.56 170 PRO A C 1
ATOM 1296 O O . PRO A 1 170 ? -1.996 -20.677 -0.809 1.00 79.56 170 PRO A O 1
ATOM 1299 N N . HIS A 1 171 ? -3.489 -20.109 0.756 1.00 83.69 171 HIS A N 1
ATOM 1300 C CA . HIS A 1 171 ? -4.114 -21.418 0.782 1.00 83.69 171 HIS A CA 1
ATOM 1301 C C . HIS A 1 171 ? -4.998 -21.626 -0.463 1.00 83.69 171 HIS A C 1
ATOM 1303 O O . HIS A 1 171 ? -5.908 -20.847 -0.738 1.00 83.69 171 HIS A O 1
ATOM 1309 N N . LEU A 1 172 ? -4.777 -22.725 -1.196 1.00 80.00 172 LEU A N 1
ATOM 1310 C CA . LEU A 1 172 ? -5.423 -23.000 -2.492 1.00 80.00 172 LEU A CA 1
ATOM 1311 C C . LEU A 1 172 ? -6.960 -22.939 -2.466 1.00 80.00 172 LEU A C 1
ATOM 1313 O O . LEU A 1 172 ? -7.575 -22.515 -3.441 1.00 80.00 172 LEU A O 1
ATOM 1317 N N . TRP A 1 173 ? -7.589 -23.376 -1.372 1.00 81.19 173 TRP A N 1
ATOM 1318 C CA . TRP A 1 173 ? -9.048 -23.297 -1.216 1.00 81.19 173 TRP A CA 1
ATOM 1319 C C . TRP A 1 173 ? -9.568 -21.861 -1.114 1.00 81.19 173 TRP A C 1
ATOM 1321 O O . TRP A 1 173 ? -10.650 -21.582 -1.623 1.00 81.19 173 TRP A O 1
ATOM 1331 N N . ASP A 1 174 ? -8.804 -20.957 -0.499 1.00 81.00 174 ASP A N 1
ATOM 1332 C CA . ASP A 1 174 ? -9.215 -19.566 -0.323 1.00 81.00 174 ASP A CA 1
ATOM 1333 C C . ASP A 1 174 ? -9.177 -18.808 -1.649 1.00 81.00 174 ASP A C 1
ATOM 1335 O O . ASP A 1 174 ? -10.112 -18.066 -1.939 1.00 81.00 174 ASP A O 1
ATOM 1339 N N . LEU A 1 175 ? -8.193 -19.104 -2.509 1.00 79.06 175 LEU A N 1
ATOM 1340 C CA . LEU A 1 175 ? -8.044 -18.533 -3.858 1.00 79.06 175 LEU A CA 1
ATOM 1341 C C . LEU A 1 175 ? -9.236 -18.790 -4.796 1.00 79.06 175 LEU A C 1
ATOM 1343 O O . LEU A 1 175 ? -9.260 -18.287 -5.911 1.00 79.06 175 LEU A O 1
ATOM 1347 N N . ARG A 1 176 ? -10.221 -19.598 -4.392 1.00 79.44 176 ARG A N 1
ATOM 1348 C CA . ARG A 1 176 ? -11.470 -19.792 -5.146 1.00 79.44 176 ARG A CA 1
ATOM 1349 C C . ARG A 1 176 ? -12.506 -18.705 -4.883 1.00 79.44 176 ARG A C 1
ATOM 1351 O O . ARG A 1 176 ? -13.489 -18.628 -5.607 1.00 79.44 176 ARG A O 1
ATOM 1358 N N . THR A 1 177 ? -12.317 -17.918 -3.830 1.00 81.88 177 THR A N 1
ATOM 1359 C CA . THR A 1 177 ? -13.237 -16.851 -3.438 1.00 81.88 177 THR A CA 1
ATOM 1360 C C . THR A 1 177 ? -12.710 -15.524 -3.962 1.00 81.88 177 THR A C 1
ATOM 1362 O O . THR A 1 177 ? -11.540 -15.213 -3.747 1.00 81.88 177 THR A O 1
ATOM 1365 N N . ASP A 1 178 ? -13.572 -14.709 -4.571 1.00 80.56 178 ASP A N 1
ATOM 1366 C CA . ASP A 1 178 ? -13.199 -13.410 -5.160 1.00 80.56 178 ASP A CA 1
ATOM 1367 C C . ASP A 1 178 ? -12.442 -12.504 -4.181 1.00 80.56 178 ASP A C 1
ATOM 1369 O O . ASP A 1 178 ? -11.439 -11.884 -4.524 1.00 80.56 178 ASP A O 1
ATOM 1373 N N . ARG A 1 179 ? -12.854 -12.515 -2.909 1.00 80.81 179 ARG A N 1
ATOM 1374 C CA . ARG A 1 179 ? -12.220 -11.764 -1.814 1.00 80.81 179 ARG A CA 1
ATOM 1375 C C . ARG A 1 179 ? -10.725 -12.073 -1.621 1.00 80.81 179 ARG A C 1
ATOM 1377 O O . ARG A 1 179 ? -10.004 -11.227 -1.093 1.00 80.81 179 ARG A O 1
ATOM 1384 N N . TRP A 1 180 ? -10.271 -13.268 -1.992 1.00 86.25 180 TRP A N 1
ATOM 1385 C CA . TRP A 1 180 ? -8.904 -13.750 -1.767 1.00 86.25 180 TRP A CA 1
ATOM 1386 C C . TRP A 1 180 ? -8.103 -13.904 -3.063 1.00 86.25 180 TRP A C 1
ATOM 1388 O O . TRP A 1 180 ? -7.007 -14.466 -3.027 1.00 86.25 180 TRP A O 1
ATOM 1398 N N . GLN A 1 181 ? -8.625 -13.418 -4.194 1.00 84.81 181 GLN A N 1
ATOM 1399 C CA . GLN A 1 181 ? -7.903 -13.463 -5.462 1.00 84.81 181 GLN A CA 1
ATOM 1400 C C . GLN A 1 181 ? -6.570 -12.703 -5.368 1.00 84.81 181 GLN A C 1
ATOM 1402 O O . GLN A 1 181 ? -6.493 -11.672 -4.688 1.00 84.81 181 GLN A O 1
ATOM 1407 N N . PRO A 1 182 ? -5.507 -13.189 -6.035 1.00 89.38 182 PRO A N 1
ATOM 1408 C CA . PRO A 1 182 ? -4.266 -12.443 -6.137 1.00 89.38 182 PRO A CA 1
ATOM 1409 C C . PRO A 1 182 ? -4.486 -11.126 -6.882 1.00 89.38 182 PRO A C 1
ATOM 1411 O O . PRO A 1 182 ? -5.192 -11.089 -7.887 1.00 89.38 182 PRO A O 1
ATOM 1414 N N . LEU A 1 183 ? -3.833 -10.065 -6.415 1.00 90.94 183 LEU A N 1
ATOM 1415 C CA . LEU A 1 183 ? -3.892 -8.744 -7.034 1.00 90.94 183 LEU A CA 1
ATOM 1416 C C . LEU A 1 183 ? -2.582 -8.470 -7.761 1.00 90.94 183 LEU A C 1
ATOM 1418 O O . LEU A 1 183 ? -1.513 -8.562 -7.153 1.00 90.94 183 LEU A O 1
ATOM 1422 N N . LEU A 1 184 ? -2.656 -8.120 -9.043 1.00 92.75 184 LEU A N 1
ATOM 1423 C CA . LEU A 1 184 ? -1.503 -7.705 -9.836 1.00 92.75 184 LEU A CA 1
ATOM 1424 C C . LEU A 1 184 ? -1.464 -6.180 -9.931 1.00 92.75 184 LEU A C 1
ATOM 1426 O O . LEU A 1 184 ? -2.375 -5.565 -10.465 1.00 92.75 184 LEU A O 1
ATOM 1430 N N . LEU A 1 185 ? -0.358 -5.578 -9.501 1.00 94.25 185 LEU A N 1
ATOM 1431 C CA . LEU A 1 185 ? -0.080 -4.165 -9.720 1.00 94.25 185 LEU A CA 1
ATOM 1432 C C . LEU A 1 185 ? 1.166 -3.997 -10.590 1.00 94.25 185 LEU A C 1
ATOM 1434 O O . LEU A 1 185 ? 2.283 -4.318 -10.174 1.00 94.25 185 LEU A O 1
ATOM 1438 N N . LYS A 1 186 ? 0.988 -3.458 -11.798 1.00 94.88 186 LYS A N 1
ATOM 1439 C CA . LYS A 1 186 ? 2.094 -3.136 -12.710 1.00 94.88 186 LYS A CA 1
ATOM 1440 C C . LYS A 1 186 ? 2.777 -1.837 -12.282 1.00 94.88 186 LYS A C 1
ATOM 1442 O O . LYS A 1 186 ? 2.109 -0.878 -11.908 1.00 94.88 186 LYS A O 1
ATOM 1447 N N . ASN A 1 187 ? 4.106 -1.796 -12.368 1.00 95.44 187 ASN A N 1
ATOM 1448 C CA . ASN A 1 187 ? 4.869 -0.562 -12.207 1.00 95.44 187 ASN A CA 1
ATOM 1449 C C . ASN A 1 187 ? 4.796 0.245 -13.517 1.00 95.44 187 ASN A C 1
ATOM 1451 O O . ASN A 1 187 ? 5.377 -0.196 -14.514 1.00 95.44 187 ASN A O 1
ATOM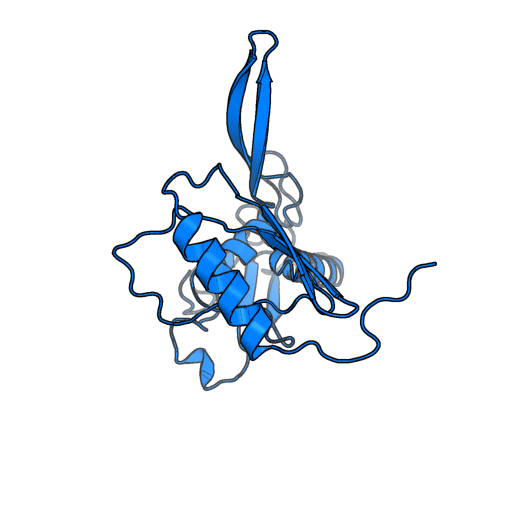 1455 N N . PRO A 1 188 ? 4.156 1.430 -13.534 1.00 95.06 188 PRO A N 1
ATOM 1456 C CA . PRO A 1 188 ? 4.022 2.234 -14.752 1.00 95.06 188 PRO A CA 1
ATOM 1457 C C . PRO A 1 188 ? 5.363 2.720 -15.315 1.00 95.06 188 PRO A C 1
ATOM 1459 O O . PRO A 1 188 ? 5.454 3.082 -16.485 1.00 95.06 188 PRO A O 1
ATOM 1462 N N . TRP A 1 189 ? 6.413 2.733 -14.490 1.00 96.06 189 TRP A N 1
ATOM 1463 C CA . TRP A 1 189 ? 7.718 3.311 -14.820 1.00 96.06 189 TRP A CA 1
ATOM 1464 C C . TRP A 1 189 ? 8.827 2.265 -14.978 1.00 96.06 189 TRP A C 1
ATOM 1466 O O . TRP A 1 189 ? 10.015 2.614 -14.994 1.00 96.06 189 TRP A O 1
ATOM 1476 N N . ALA A 1 190 ? 8.456 0.986 -15.077 1.00 94.62 190 ALA A N 1
ATOM 1477 C CA . ALA A 1 190 ? 9.392 -0.122 -15.204 1.00 94.62 190 ALA A CA 1
ATOM 1478 C C . ALA A 1 190 ? 10.293 0.002 -16.444 1.00 94.62 190 ALA A C 1
ATOM 1480 O O . ALA A 1 190 ? 9.833 0.308 -17.540 1.00 94.62 190 ALA A O 1
ATOM 1481 N N . THR A 1 191 ? 11.580 -0.311 -16.290 1.00 94.44 191 THR A N 1
ATOM 1482 C CA . THR A 1 191 ? 12.542 -0.404 -17.402 1.00 94.44 191 THR A CA 1
ATOM 1483 C C . THR A 1 191 ? 12.247 -1.606 -18.303 1.00 94.44 191 THR A C 1
ATOM 1485 O O . THR A 1 191 ? 12.461 -1.543 -19.510 1.00 94.44 191 THR A O 1
ATOM 1488 N N . HIS A 1 192 ? 11.724 -2.687 -17.721 1.00 93.88 192 HIS A N 1
ATOM 1489 C CA . HIS A 1 192 ? 11.305 -3.894 -18.433 1.00 93.88 192 HIS A CA 1
ATOM 1490 C C . HIS A 1 192 ? 9.856 -4.218 -18.054 1.00 93.88 192 HIS A C 1
ATOM 1492 O O . HIS A 1 192 ? 9.650 -4.986 -17.118 1.00 93.88 192 HIS A O 1
ATOM 1498 N N . PRO A 1 193 ? 8.843 -3.603 -18.688 1.00 93.25 193 PRO A N 1
ATOM 1499 C CA . PRO A 1 193 ? 7.445 -3.796 -18.311 1.00 93.25 193 PRO A CA 1
ATOM 1500 C C . PRO A 1 193 ? 7.018 -5.265 -18.354 1.00 93.25 193 PRO A C 1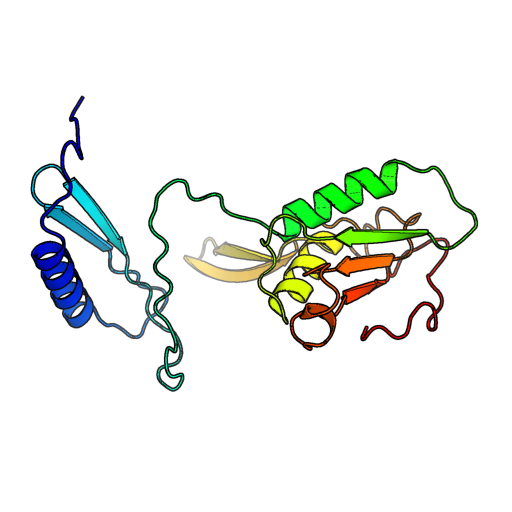
ATOM 1502 O O . PRO A 1 193 ? 7.460 -6.032 -19.210 1.00 93.25 193 PRO A O 1
ATOM 1505 N N . ALA A 1 194 ? 6.155 -5.654 -17.418 1.00 89.62 194 ALA A N 1
ATOM 1506 C CA . ALA A 1 194 ? 5.498 -6.951 -17.470 1.00 89.62 194 ALA A CA 1
ATOM 1507 C C . ALA A 1 194 ? 4.565 -6.995 -18.695 1.00 89.62 194 ALA A C 1
ATOM 1509 O O . ALA A 1 194 ? 3.849 -6.015 -18.916 1.00 89.62 194 ALA A O 1
ATOM 1510 N N . PRO A 1 195 ? 4.554 -8.089 -19.476 1.00 87.88 195 PRO A N 1
ATOM 1511 C CA . PRO A 1 195 ? 3.652 -8.211 -20.609 1.00 87.88 195 PRO A CA 1
ATOM 1512 C C . PRO A 1 195 ? 2.194 -8.286 -20.133 1.00 87.88 195 PRO A C 1
ATOM 1514 O O . PRO A 1 195 ? 1.908 -8.635 -18.983 1.00 87.88 195 PRO A O 1
ATOM 1517 N N . ASP A 1 196 ? 1.258 -7.913 -21.001 1.00 82.69 196 ASP A N 1
ATOM 1518 C CA . ASP A 1 196 ? -0.152 -7.815 -20.616 1.00 82.6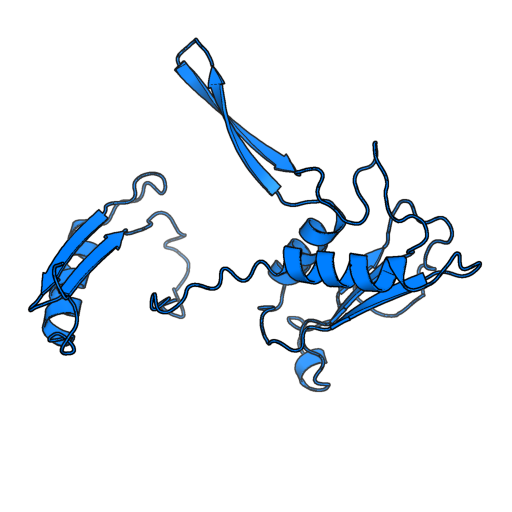9 196 ASP A CA 1
ATOM 1519 C C . ASP A 1 196 ? -0.814 -9.171 -20.365 1.00 82.69 196 ASP A C 1
ATOM 1521 O O . ASP A 1 196 ? -1.772 -9.247 -19.601 1.00 82.69 196 ASP A O 1
ATOM 1525 N N . ASP A 1 197 ? -0.251 -10.235 -20.929 1.00 80.81 197 ASP A N 1
ATOM 1526 C CA . ASP A 1 197 ? -0.681 -11.625 -20.791 1.00 80.81 197 ASP A CA 1
ATOM 1527 C C . ASP A 1 197 ? 0.042 -12.386 -19.666 1.00 80.81 197 ASP A C 1
ATOM 1529 O O . ASP A 1 197 ? -0.126 -13.600 -19.546 1.00 80.81 197 ASP A O 1
ATOM 1533 N N . LEU A 1 198 ? 0.843 -11.694 -18.840 1.00 69.69 198 LEU A N 1
ATOM 1534 C CA . LEU A 1 198 ? 1.782 -12.321 -17.907 1.00 69.69 198 LEU A CA 1
ATOM 1535 C C . LEU A 1 198 ? 1.120 -13.354 -16.976 1.00 69.69 198 LEU A C 1
ATOM 1537 O O . LEU A 1 198 ? 1.778 -14.334 -16.641 1.00 69.69 198 LEU A O 1
ATOM 1541 N N . LEU A 1 199 ? -0.149 -13.170 -16.586 1.00 64.75 199 LEU A N 1
ATOM 1542 C CA . LEU A 1 199 ? -0.980 -14.149 -15.870 1.00 64.75 199 LEU A CA 1
ATOM 1543 C C . LEU A 1 199 ? -2.481 -13.840 -16.086 1.00 64.75 199 LEU A C 1
ATOM 1545 O O . LEU A 1 199 ? -2.829 -12.664 -16.186 1.00 64.75 199 LEU A O 1
ATOM 1549 N N . PRO A 1 200 ? -3.395 -14.834 -16.056 1.00 62.84 200 PRO A N 1
ATOM 1550 C CA . PRO A 1 200 ? -4.845 -14.607 -16.045 1.00 62.84 200 PRO A CA 1
ATOM 1551 C C . PRO A 1 200 ? -5.323 -14.178 -14.646 1.00 62.84 200 PRO A C 1
ATOM 1553 O O . PRO A 1 200 ? -6.180 -14.821 -14.043 1.00 62.84 200 PRO A O 1
ATOM 1556 N N . LEU A 1 201 ? -4.715 -13.133 -14.087 1.00 56.97 201 LEU A N 1
ATOM 1557 C CA . LEU A 1 201 ? -5.157 -12.527 -12.836 1.00 56.97 201 LEU A CA 1
ATOM 1558 C C . LEU A 1 201 ? -5.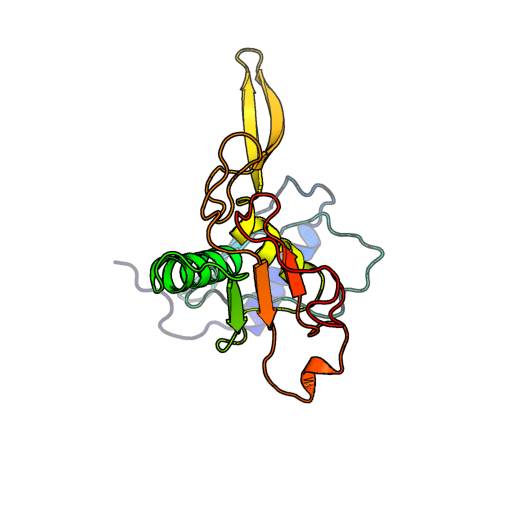993 -11.287 -13.165 1.00 56.97 201 LEU A C 1
ATOM 1560 O O . LEU A 1 201 ? -5.609 -10.547 -14.074 1.00 56.97 201 LEU A O 1
ATOM 1564 N N . PRO A 1 202 ? -7.113 -11.044 -12.461 1.00 55.31 202 PRO A N 1
ATOM 1565 C CA . PRO A 1 202 ? -7.793 -9.761 -12.559 1.00 55.31 202 PRO A CA 1
ATOM 1566 C C . PRO A 1 202 ? -6.793 -8.652 -12.192 1.00 55.31 202 PRO A C 1
ATOM 1568 O O . PRO A 1 202 ? -6.122 -8.726 -11.159 1.00 55.31 202 PRO A O 1
ATOM 1571 N N . GLY A 1 203 ? -6.632 -7.698 -13.110 1.00 44.09 203 GLY A N 1
ATOM 1572 C CA . GLY A 1 203 ? -5.773 -6.522 -12.963 1.00 44.09 203 GLY A CA 1
ATOM 1573 C C . GLY A 1 203 ? -6.561 -5.290 -12.565 1.00 44.09 203 GLY A C 1
ATOM 1574 O O . GLY A 1 203 ? -7.790 -5.281 -12.801 1.00 44.09 203 GLY A O 1
#

Nearest PDB structures (foldseek):
  5knr-assembly1_A  TM=3.719E-01  e=1.025E+00  Escherichia coli
  4m4w-assembly1_K  TM=2.200E-01  e=7.416E+00  Bacillus subtilis subsp. subtilis str. 168
  8q7z-assembly1_BE  TM=2.083E-01  e=6.553E+00  Gallus gallus

Secondary structure (DSSP, 8-state):
-----SS---HHHHHHHHHHHHHHT--S-TT---EEEEEETTEEEEEE----S-TTS---S------SS-----HHHHHHHHHHHHHTTS---SS--EEEEE--SS----THHHHHHHHHHHH--EEEEEEEPTTS-EEEEEEE-TT-SSEETTEE--TT--EEEEES---TTGGGSGGG--EEEE-TT-SSPPPTTS-S---